Protein AF-A0A661QLU8-F1 (afdb_monomer)

Solvent-accessible surface area (backbone atoms only — not comparable to full-atom values): 10455 Å² total; per-residue (Å²): 138,84,84,75,81,84,50,74,66,62,56,52,54,52,56,52,52,53,56,51,46,52,53,31,52,74,67,65,35,71,80,70,95,63,58,81,87,76,56,53,70,69,58,56,45,62,50,44,51,61,52,52,52,54,52,50,54,52,48,52,52,52,52,51,54,53,59,72,44,43,69,59,36,71,75,40,59,72,55,60,66,49,51,61,55,51,52,52,52,49,50,54,52,50,54,54,50,50,52,54,50,51,50,31,43,75,71,62,77,44,55,81,92,51,48,67,61,52,52,55,52,52,53,52,52,50,49,54,52,49,52,52,52,51,46,55,66,66,65,50,87,70,67,74,86,76,45,89,48,69,68,49,41,50,53,50,47,52,52,50,51,51,47,50,50,51,52,51,52,51,53,51,58,62,60,67,74,74,121

Nearest PDB structures (foldseek):
  5x9h-assembly1_A  TM=8.796E-01  e=3.132E-08  Thermus thermophilus HB8

Mean predicted aligned error: 13.34 Å

Foldseek 3Di:
DDPDDPDVVVVVVVVVVVVQCVVCVLVQFHDDPDDPVPDDPVNRCVRVVVVVVVVVVVVVVVVVVVVVCVVVCVVPVVVVVVVVVCVVVVVVLCSVLVVVVSVCVVVVVDDPVCVVVSVVVSVVVVVVVVVVVVVVVVPPPCPVVQDPDVVSVVVVVVVVV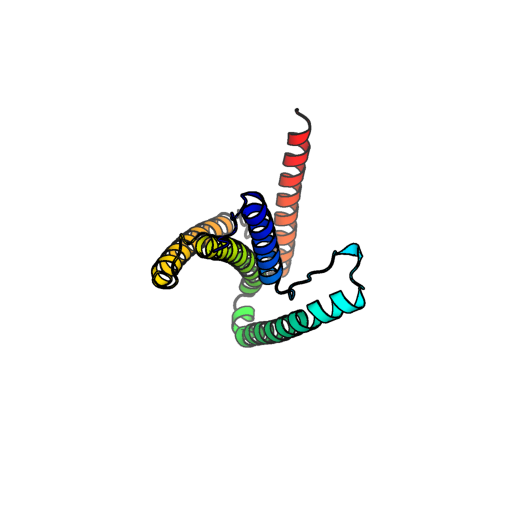VVVVVVVVVVVVVVVVPD

Structure (mmCIF, N/CA/C/O backbone):
data_AF-A0A661QLU8-F1
#
_entry.id   AF-A0A661QLU8-F1
#
loop_
_atom_site.group_PDB
_atom_site.id
_atom_site.type_symbol
_atom_site.label_atom_id
_atom_site.label_alt_id
_atom_site.label_comp_id
_atom_site.label_asym_id
_atom_site.label_entity_id
_atom_site.label_seq_id
_atom_site.pdbx_PDB_ins_code
_atom_site.Cartn_x
_atom_site.Cartn_y
_atom_site.Cartn_z
_atom_site.occupancy
_atom_site.B_iso_or_equiv
_atom_site.auth_seq_id
_atom_site.auth_comp_id
_atom_site.auth_asym_id
_atom_site.auth_atom_id
_atom_site.pdbx_PDB_model_num
ATOM 1 N N . MET A 1 1 ? -35.938 -15.683 39.114 1.00 33.25 1 MET A N 1
ATOM 2 C CA . MET A 1 1 ? -35.793 -15.747 37.645 1.00 33.25 1 MET A CA 1
ATOM 3 C C . MET A 1 1 ? -35.993 -14.330 37.130 1.00 33.25 1 MET A C 1
ATOM 5 O O . MET A 1 1 ? -37.119 -13.860 37.145 1.00 33.25 1 MET A O 1
ATOM 9 N N . LEU A 1 2 ? -34.916 -13.614 36.811 1.00 36.06 2 LEU A N 1
ATOM 10 C CA . LEU A 1 2 ? -34.967 -12.278 36.206 1.00 36.06 2 LEU A CA 1
ATOM 11 C C . LEU A 1 2 ? -34.182 -12.378 34.900 1.00 36.06 2 LEU A C 1
ATOM 13 O O . LEU A 1 2 ? -32.965 -12.240 34.889 1.00 36.06 2 LEU A O 1
ATOM 17 N N . LEU A 1 3 ? -34.882 -12.752 33.830 1.00 43.62 3 LEU A N 1
ATOM 18 C CA . LEU A 1 3 ? -34.364 -12.657 32.472 1.00 43.62 3 LEU A CA 1
ATOM 19 C C . LEU A 1 3 ? -34.680 -11.236 32.016 1.00 43.62 3 LEU A C 1
ATOM 21 O O . LEU A 1 3 ? -35.834 -10.912 31.739 1.00 43.62 3 LEU A O 1
ATOM 25 N N . GLY A 1 4 ? -33.657 -10.385 32.093 1.00 49.16 4 GLY A N 1
ATOM 26 C CA . GLY A 1 4 ? -33.702 -9.005 31.640 1.00 49.16 4 GLY A CA 1
ATOM 27 C C . GLY A 1 4 ? -34.069 -8.942 30.164 1.00 49.16 4 GLY A C 1
ATOM 28 O O . GLY A 1 4 ? -33.563 -9.711 29.347 1.00 49.16 4 GLY A O 1
ATOM 29 N N . ILE A 1 5 ? -34.993 -8.039 29.862 1.00 48.38 5 ILE A N 1
ATOM 30 C CA . ILE A 1 5 ? -35.281 -7.563 28.516 1.00 48.38 5 ILE A CA 1
ATOM 31 C C . ILE A 1 5 ? -33.976 -6.985 27.953 1.00 48.38 5 ILE A C 1
ATOM 33 O O . ILE A 1 5 ? -33.371 -6.123 28.580 1.00 48.38 5 ILE A O 1
ATOM 37 N N . VAL A 1 6 ? -33.531 -7.504 26.809 1.00 53.12 6 VAL A N 1
ATOM 38 C CA . VAL A 1 6 ? -32.570 -6.815 25.941 1.00 53.12 6 VAL A CA 1
ATOM 39 C C . VAL A 1 6 ? -33.385 -5.755 25.213 1.00 53.12 6 VAL A C 1
ATOM 41 O O . VAL A 1 6 ? -34.317 -6.094 24.477 1.00 53.12 6 VAL A O 1
ATOM 44 N N . THR A 1 7 ? -33.113 -4.489 25.498 1.00 54.97 7 THR A N 1
ATOM 45 C CA . THR A 1 7 ? -33.844 -3.353 24.931 1.00 54.97 7 THR A CA 1
ATOM 46 C C . THR A 1 7 ? -33.215 -3.002 23.583 1.00 54.97 7 THR A C 1
ATOM 48 O O . THR A 1 7 ? -32.024 -3.208 23.381 1.00 54.97 7 THR A O 1
ATOM 51 N N . VAL A 1 8 ? -33.992 -2.484 22.626 1.00 59.25 8 VAL A N 1
ATOM 52 C CA . VAL A 1 8 ? -33.461 -2.057 21.311 1.00 59.25 8 VAL A CA 1
ATOM 53 C C . VAL A 1 8 ? -32.365 -0.990 21.467 1.00 59.25 8 VAL A C 1
ATOM 55 O O . VAL A 1 8 ? -31.443 -0.951 20.658 1.00 59.25 8 VAL A O 1
ATOM 58 N N . ASP A 1 9 ? -32.423 -0.204 22.544 1.00 57.53 9 ASP A N 1
ATOM 59 C CA . ASP A 1 9 ? -31.407 0.786 22.913 1.00 57.53 9 ASP A CA 1
ATOM 60 C C . ASP A 1 9 ? -30.040 0.137 23.222 1.00 57.53 9 ASP A C 1
ATOM 62 O O . ASP A 1 9 ? -29.015 0.642 22.778 1.00 57.53 9 ASP A O 1
ATOM 66 N N . ASP A 1 10 ? -30.014 -1.050 23.845 1.00 58.53 10 ASP A N 1
ATOM 67 C CA . ASP A 1 10 ? -28.769 -1.784 24.136 1.00 58.53 10 ASP A CA 1
ATOM 68 C C . ASP A 1 10 ? -28.115 -2.347 22.855 1.00 58.53 10 ASP A C 1
ATOM 70 O O . ASP A 1 10 ? -26.907 -2.559 22.801 1.00 58.53 10 ASP A O 1
ATOM 74 N N . ILE A 1 11 ? -28.901 -2.599 21.799 1.00 59.50 11 ILE A N 1
ATOM 75 C CA . ILE A 1 11 ? -28.390 -3.052 20.491 1.00 59.50 11 ILE A CA 1
ATOM 76 C C . ILE A 1 11 ? -27.798 -1.875 19.701 1.00 59.50 11 ILE A C 1
ATOM 78 O O . ILE A 1 11 ? -26.830 -2.059 18.962 1.00 59.50 11 ILE A O 1
ATOM 82 N N . LEU A 1 12 ? -28.380 -0.679 19.838 1.00 60.50 12 LEU A N 1
ATOM 83 C CA . LEU A 1 12 ? -27.907 0.527 19.159 1.00 60.50 12 LEU A CA 1
ATOM 84 C C . LEU A 1 12 ? -26.565 1.001 19.732 1.00 60.50 12 LEU A C 1
ATOM 86 O O . LEU A 1 12 ? -25.647 1.234 18.948 1.00 60.50 12 LEU A O 1
ATOM 90 N N . ASP A 1 13 ? -26.414 1.024 21.059 1.00 60.53 13 ASP A N 1
ATOM 91 C CA . ASP A 1 13 ? -25.153 1.416 21.708 1.00 60.53 13 ASP A CA 1
ATOM 92 C C . ASP A 1 13 ? -24.012 0.428 21.387 1.00 60.53 13 ASP A C 1
ATOM 94 O O . ASP A 1 13 ? -22.909 0.842 21.022 1.00 60.53 13 ASP A O 1
ATOM 98 N N . VAL A 1 14 ? -24.285 -0.886 21.396 1.00 61.69 14 VAL A N 1
ATOM 99 C CA . VAL A 1 14 ? -23.291 -1.914 21.017 1.00 61.69 14 VAL A CA 1
ATOM 100 C C . VAL A 1 14 ? -22.896 -1.807 19.540 1.00 61.69 14 VAL A C 1
ATOM 102 O O . VAL A 1 14 ? -21.730 -1.996 19.193 1.00 61.69 14 VAL A O 1
ATOM 105 N N . SER A 1 15 ? -23.841 -1.483 18.650 1.00 61.25 15 SER A N 1
ATOM 106 C CA . SER A 1 15 ? -23.536 -1.298 17.228 1.00 61.25 15 SER A CA 1
ATOM 107 C C . SER A 1 15 ? -22.662 -0.068 16.968 1.00 61.25 15 SER A C 1
ATOM 109 O O . SER A 1 15 ? -21.905 -0.080 15.998 1.00 61.25 15 SER A O 1
ATOM 111 N N . GLU A 1 16 ? -22.774 0.994 17.767 1.00 60.66 16 GLU A N 1
ATOM 112 C CA . GLU A 1 16 ? -21.925 2.183 17.628 1.00 60.66 16 GLU A CA 1
ATOM 113 C C . GLU A 1 16 ? -20.514 1.953 18.186 1.00 60.66 16 GLU A C 1
ATOM 115 O O . GLU A 1 16 ? -19.532 2.353 17.550 1.00 60.66 16 GLU A O 1
ATOM 120 N N . GLU A 1 17 ? -20.389 1.264 19.325 1.00 60.16 17 GLU A N 1
ATOM 121 C CA . GLU A 1 17 ? -19.092 0.922 19.922 1.00 60.16 17 GLU A CA 1
ATOM 122 C C . GLU A 1 17 ? -18.264 -0.006 19.024 1.00 60.16 17 GLU A C 1
ATOM 124 O O . GLU A 1 17 ? -17.095 0.292 18.769 1.00 60.16 17 GLU A O 1
ATOM 129 N N . GLU A 1 18 ? -18.870 -1.061 18.469 1.00 60.50 18 GLU A N 1
ATOM 130 C CA . GLU A 1 18 ? -18.210 -1.991 17.535 1.00 60.50 18 GLU A CA 1
ATOM 131 C C . GLU A 1 18 ? -17.710 -1.268 16.271 1.00 60.50 18 GLU A C 1
ATOM 133 O O . GLU A 1 18 ? -16.566 -1.447 15.850 1.00 60.50 18 GLU A O 1
ATOM 138 N N . VAL A 1 19 ? -18.520 -0.373 15.688 1.00 61.97 19 VAL A N 1
ATOM 139 C CA . VAL A 1 19 ? -18.128 0.409 14.499 1.00 61.97 19 VAL A CA 1
ATOM 140 C C . VAL A 1 19 ? -16.957 1.350 14.802 1.00 61.97 19 VAL A C 1
ATOM 142 O O . VAL A 1 19 ? -16.061 1.518 13.967 1.00 61.97 19 VAL A O 1
ATOM 145 N N . ASN A 1 20 ? -16.934 1.962 15.988 1.00 65.19 20 ASN A N 1
ATOM 146 C CA . ASN A 1 20 ? -15.837 2.827 16.414 1.00 65.19 20 ASN A CA 1
ATOM 147 C C . ASN A 1 20 ? -14.562 2.019 16.709 1.00 65.19 20 ASN A C 1
ATOM 149 O O . ASN A 1 20 ? -13.470 2.414 16.294 1.00 65.19 20 ASN A O 1
ATOM 153 N N . GLU A 1 21 ? -14.685 0.870 17.373 1.00 66.06 21 GLU A N 1
ATOM 154 C CA . GLU A 1 21 ? -13.560 -0.015 17.670 1.00 66.06 21 GLU A CA 1
ATOM 155 C C . GLU A 1 21 ? -12.920 -0.560 16.383 1.00 66.06 21 GLU A C 1
ATOM 157 O O . GLU A 1 21 ? -11.695 -0.496 16.225 1.00 66.06 21 GLU A O 1
ATOM 162 N N . ASP A 1 22 ? -13.727 -1.024 15.427 1.00 65.50 22 ASP A N 1
ATOM 163 C CA . ASP A 1 22 ? -13.251 -1.512 14.132 1.00 65.50 22 ASP A CA 1
ATOM 164 C C . ASP A 1 22 ? -12.557 -0.414 13.323 1.00 65.50 22 ASP A C 1
ATOM 166 O O . ASP A 1 22 ? -11.507 -0.655 12.721 1.00 65.50 22 ASP A O 1
ATOM 170 N N . PHE A 1 23 ? -13.071 0.818 13.355 1.00 66.00 23 PHE A N 1
ATOM 171 C CA . PHE A 1 23 ? -12.431 1.954 12.691 1.00 66.00 23 PHE A CA 1
ATOM 172 C C . PHE A 1 23 ? -11.073 2.312 13.320 1.00 66.00 23 PHE A C 1
ATOM 174 O O . PHE A 1 23 ? -10.096 2.607 12.617 1.00 66.00 23 PHE A O 1
ATOM 181 N N . GLN A 1 24 ? -10.979 2.249 14.650 1.00 64.31 24 GLN A N 1
ATOM 182 C CA . GLN A 1 24 ? -9.738 2.517 15.379 1.00 64.31 24 GLN A CA 1
ATOM 183 C C . GLN A 1 24 ? -8.688 1.427 15.123 1.00 64.31 24 GLN A C 1
ATOM 185 O O . GLN A 1 24 ? -7.533 1.746 14.816 1.00 64.31 24 GLN A O 1
ATOM 190 N N . LYS A 1 25 ? -9.101 0.152 15.131 1.00 65.62 25 LYS A N 1
ATOM 191 C CA . LYS A 1 25 ? -8.253 -0.990 14.753 1.00 65.62 25 LYS A CA 1
ATOM 192 C C . LYS A 1 25 ? -7.799 -0.908 13.296 1.00 65.62 25 LYS A C 1
ATOM 194 O O . LYS A 1 25 ? -6.615 -1.113 13.026 1.00 65.62 25 LYS A O 1
ATOM 199 N N . ALA A 1 26 ? -8.694 -0.558 12.370 1.00 64.50 26 ALA A N 1
ATOM 200 C CA . ALA A 1 26 ? -8.371 -0.385 10.951 1.00 64.50 26 ALA A CA 1
ATOM 201 C C . ALA A 1 26 ? -7.338 0.731 10.711 1.00 64.50 26 ALA A C 1
ATOM 203 O O . ALA A 1 26 ? -6.554 0.660 9.768 1.00 64.50 26 ALA A O 1
ATOM 204 N N . SER A 1 27 ? -7.281 1.724 11.602 1.00 63.97 27 SER A N 1
ATOM 205 C CA . SER A 1 27 ? -6.298 2.815 11.567 1.00 63.97 27 SER A CA 1
ATOM 206 C C . SER A 1 27 ? -4.972 2.483 12.270 1.00 63.97 27 SER A C 1
ATOM 208 O O . SER A 1 27 ? -4.108 3.354 12.383 1.00 63.97 27 SER A O 1
ATOM 210 N N . ALA A 1 28 ? -4.801 1.246 12.758 1.00 62.50 28 ALA A N 1
ATOM 211 C CA . ALA A 1 28 ? -3.638 0.774 13.518 1.00 62.50 28 ALA A CA 1
ATOM 212 C C . ALA A 1 28 ? -3.299 1.623 14.762 1.00 62.50 28 ALA A C 1
ATOM 214 O O . ALA A 1 28 ? -2.154 1.674 15.220 1.00 62.50 28 ALA A O 1
ATOM 215 N N . ILE A 1 29 ? -4.306 2.286 15.334 1.00 64.06 29 ILE A N 1
ATOM 216 C CA . ILE A 1 29 ? -4.204 2.999 16.607 1.00 64.06 29 ILE A CA 1
ATOM 217 C C . ILE A 1 29 ? -4.852 2.090 17.655 1.00 64.06 29 ILE A C 1
ATOM 219 O O . ILE A 1 29 ? -5.933 1.555 17.426 1.00 64.06 29 ILE A O 1
ATOM 223 N N . SER A 1 30 ? -4.195 1.860 18.800 1.00 63.16 30 SER A N 1
ATOM 224 C CA . SER A 1 30 ? -4.851 1.119 19.892 1.00 63.16 30 SER A CA 1
ATOM 225 C C . SER A 1 30 ? -6.163 1.811 20.272 1.00 63.16 30 SER A C 1
ATOM 227 O O . SER A 1 30 ? -6.150 3.045 20.289 1.00 63.16 30 SER A O 1
ATOM 229 N N . PRO A 1 31 ? -7.222 1.067 20.645 1.00 60.47 31 PRO A N 1
ATOM 230 C CA . PRO A 1 31 ? -8.506 1.665 20.971 1.00 60.47 31 PRO A CA 1
ATOM 231 C C . PRO A 1 31 ? -8.332 2.778 22.001 1.00 60.47 31 PRO A C 1
ATOM 233 O O . PRO A 1 31 ? -7.609 2.603 22.992 1.00 60.47 31 PRO A O 1
ATOM 236 N N . ILE A 1 32 ? -8.905 3.944 21.721 1.00 62.00 32 ILE A N 1
ATOM 237 C CA . ILE A 1 32 ? -8.940 5.054 22.661 1.00 62.00 32 ILE A CA 1
ATOM 238 C C . ILE A 1 32 ? -10.387 5.225 23.094 1.00 62.00 32 ILE A C 1
ATOM 240 O O . ILE A 1 32 ? -11.226 5.682 22.325 1.00 62.00 32 ILE A O 1
ATOM 244 N N . GLU A 1 33 ? -10.648 4.836 24.337 1.00 62.22 33 GLU A N 1
ATOM 245 C CA . GLU A 1 33 ? -11.964 4.916 24.981 1.00 62.22 33 GLU A CA 1
ATOM 246 C C . GLU A 1 33 ? -12.323 6.359 25.398 1.00 62.22 33 GLU A C 1
ATOM 248 O O . GLU A 1 33 ? -13.452 6.642 25.783 1.00 62.22 33 GLU A O 1
ATOM 253 N N . GLU A 1 34 ? -11.374 7.300 25.312 1.00 65.44 34 GLU A N 1
ATOM 254 C CA . GLU A 1 34 ? -11.558 8.706 25.686 1.00 65.44 34 GLU A CA 1
ATOM 255 C C . GLU A 1 34 ? -11.831 9.616 24.474 1.00 65.44 34 GLU A C 1
ATOM 257 O O . GLU A 1 34 ? -11.334 9.391 23.370 1.00 65.44 34 GLU A O 1
ATOM 262 N N . SER A 1 35 ? -12.580 10.704 24.689 1.00 69.50 35 SER A N 1
ATOM 263 C CA . SER A 1 35 ? -12.873 11.708 23.656 1.00 69.50 35 SER A CA 1
ATOM 264 C C . SER A 1 35 ? -11.595 12.329 23.079 1.00 69.50 35 SER A C 1
ATOM 266 O O . SER A 1 35 ? -10.670 12.684 23.809 1.00 69.50 35 SER A O 1
ATOM 268 N N . TYR A 1 36 ? -11.557 12.547 21.758 1.00 69.38 36 TYR A N 1
ATOM 269 C CA . TYR A 1 36 ? -10.398 13.133 21.065 1.00 69.38 36 TYR A CA 1
ATOM 270 C C . TYR A 1 36 ? -9.884 14.429 21.720 1.00 69.38 36 TYR A C 1
ATOM 272 O O . TYR A 1 36 ? -8.679 14.667 21.777 1.00 69.38 36 TYR A O 1
ATOM 280 N N . TYR A 1 37 ? -10.798 15.247 22.250 1.00 72.31 37 TYR A N 1
ATOM 281 C CA . TYR A 1 37 ? -10.485 16.526 22.890 1.00 72.31 37 TYR A CA 1
ATOM 282 C C . TYR A 1 37 ? -9.962 16.402 24.329 1.00 72.31 37 TYR A C 1
ATOM 284 O O . TYR A 1 37 ? -9.326 17.337 24.812 1.00 72.31 37 TYR A O 1
ATOM 292 N N . SER A 1 38 ? -10.217 15.285 25.019 1.00 77.38 38 SER A N 1
ATOM 293 C CA . SER A 1 38 ? -9.725 15.046 26.383 1.00 77.38 38 SER A CA 1
ATOM 294 C C . SER A 1 38 ? -8.356 14.361 26.415 1.00 77.38 38 SER A C 1
ATOM 296 O O . SER A 1 38 ? -7.655 14.435 27.424 1.00 77.38 38 SER A O 1
ATOM 298 N N . ILE A 1 39 ? -7.930 13.747 25.308 1.00 80.75 39 ILE A N 1
ATOM 299 C CA . ILE A 1 39 ? -6.647 13.046 25.217 1.00 80.75 39 ILE A CA 1
ATOM 300 C C . ILE A 1 39 ? -5.488 14.043 25.110 1.00 80.75 39 ILE A C 1
ATOM 302 O O . ILE A 1 39 ? -5.430 14.899 24.227 1.00 80.75 39 ILE A O 1
ATOM 306 N N . SER A 1 40 ? -4.478 13.873 25.964 1.00 84.56 40 SER A N 1
ATOM 307 C CA . SER A 1 40 ? -3.235 14.645 25.852 1.00 84.56 40 SER A CA 1
ATOM 308 C C . SER A 1 40 ? -2.448 14.297 24.577 1.00 84.56 40 SER A C 1
ATOM 310 O O . SER A 1 40 ? -2.296 13.127 24.214 1.00 84.56 40 SER A O 1
ATOM 312 N N . ALA A 1 41 ? -1.841 15.301 23.934 1.00 85.50 41 ALA A N 1
ATOM 313 C CA . ALA A 1 41 ? -1.002 15.101 22.744 1.00 85.50 41 ALA A CA 1
ATOM 314 C C . ALA A 1 41 ? 0.117 14.062 22.967 1.00 85.50 41 ALA A C 1
ATOM 316 O O . ALA A 1 41 ? 0.428 13.267 22.082 1.00 85.50 41 ALA A O 1
ATOM 317 N N . THR A 1 42 ? 0.679 14.011 24.179 1.00 85.62 42 THR A N 1
ATOM 318 C CA . THR A 1 42 ? 1.705 13.038 24.578 1.00 85.62 42 THR A CA 1
ATOM 319 C C . THR A 1 42 ? 1.183 11.601 24.581 1.00 85.62 42 THR A C 1
ATOM 321 O O . THR A 1 42 ? 1.912 10.681 24.207 1.00 85.62 42 THR A O 1
ATOM 324 N N . MET A 1 43 ? -0.068 11.387 24.995 1.00 82.38 43 MET A N 1
ATOM 325 C CA . MET A 1 43 ? -0.694 10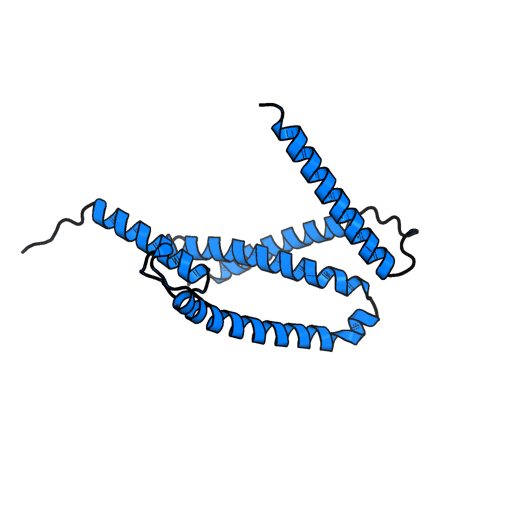.067 24.958 1.00 82.38 43 MET A CA 1
ATOM 326 C C . MET A 1 43 ? -0.916 9.622 23.510 1.00 82.38 43 MET A C 1
ATOM 328 O O . MET A 1 43 ? -0.516 8.516 23.146 1.00 82.38 43 MET A O 1
ATOM 332 N N . LEU A 1 44 ? -1.445 10.509 22.663 1.00 83.50 44 LEU A N 1
ATOM 333 C CA . LEU A 1 44 ? -1.672 10.221 21.246 1.00 83.50 44 LEU A CA 1
ATOM 334 C C . LEU A 1 44 ? -0.356 9.939 20.497 1.00 83.50 44 LEU A C 1
ATOM 336 O O . LEU A 1 44 ? -0.273 8.996 19.710 1.00 83.50 44 LEU A O 1
ATOM 340 N N . TYR A 1 45 ? 0.703 10.697 20.803 1.00 85.94 45 TYR A N 1
ATOM 341 C CA . TYR A 1 45 ? 2.055 10.458 20.291 1.00 85.94 45 TYR A CA 1
ATOM 342 C C . TYR A 1 45 ? 2.559 9.055 20.644 1.00 85.94 45 TYR A C 1
ATOM 344 O O . TYR A 1 45 ? 2.972 8.317 19.753 1.00 85.94 45 TYR A O 1
ATOM 352 N N . LYS A 1 46 ? 2.480 8.650 21.921 1.00 84.50 46 LYS A N 1
ATOM 353 C CA . LYS A 1 46 ? 2.945 7.325 22.370 1.00 84.50 46 LYS A CA 1
ATOM 354 C C . LYS A 1 46 ? 2.187 6.176 21.699 1.00 84.50 46 LYS A C 1
ATOM 356 O O . LYS A 1 46 ? 2.794 5.150 21.407 1.00 84.50 46 LYS A O 1
ATOM 361 N N . LYS A 1 47 ? 0.890 6.356 21.428 1.00 81.38 47 LYS A N 1
ATOM 362 C CA . LYS A 1 47 ? 0.056 5.364 20.728 1.00 81.38 47 LYS A CA 1
ATOM 363 C C . LYS A 1 47 ? 0.412 5.227 19.244 1.00 81.38 47 LYS A C 1
ATOM 365 O O . LYS A 1 47 ? 0.298 4.135 18.704 1.00 81.38 47 LYS A O 1
ATOM 370 N N . ARG A 1 48 ? 0.871 6.303 18.594 1.00 87.50 48 ARG A N 1
ATOM 371 C CA . ARG A 1 48 ? 1.218 6.311 17.159 1.00 87.50 48 ARG A CA 1
ATOM 372 C C . ARG A 1 48 ? 2.679 5.959 16.887 1.00 87.50 48 ARG A C 1
ATOM 374 O O . ARG A 1 48 ? 2.956 5.230 15.943 1.00 87.50 48 ARG A O 1
ATOM 381 N N . ILE A 1 49 ? 3.616 6.450 17.704 1.00 89.00 49 ILE A N 1
ATOM 382 C CA . ILE A 1 49 ? 5.057 6.335 17.429 1.00 89.00 49 ILE A CA 1
ATOM 383 C C . ILE A 1 49 ? 5.526 4.880 17.336 1.00 89.00 49 ILE A C 1
ATOM 385 O O . ILE A 1 49 ? 6.348 4.568 16.483 1.00 89.00 49 ILE A O 1
ATOM 389 N N . GLY A 1 50 ? 4.975 3.978 18.156 1.00 88.12 50 GLY A N 1
ATOM 390 C CA . GLY A 1 50 ? 5.321 2.556 18.102 1.00 88.12 50 GLY A CA 1
ATOM 391 C C . GLY A 1 5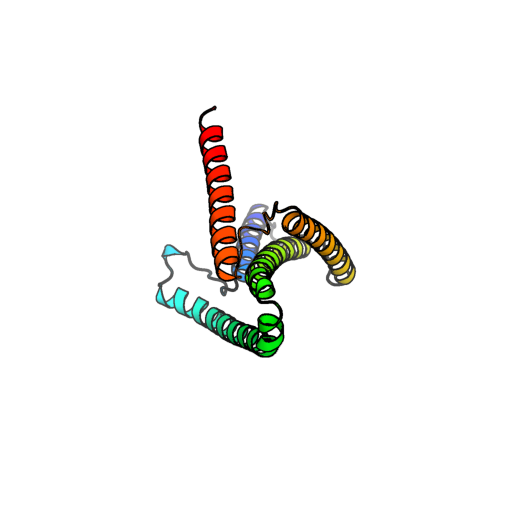0 ? 4.985 1.935 16.747 1.00 88.12 50 GLY A C 1
ATOM 392 O O . GLY A 1 50 ? 5.840 1.306 16.129 1.00 88.12 50 GLY A O 1
ATOM 393 N N . TRP A 1 51 ? 3.769 2.179 16.251 1.00 87.50 51 TRP A N 1
ATOM 394 C CA . TRP A 1 51 ? 3.347 1.697 14.937 1.00 87.50 51 TRP A CA 1
ATOM 395 C C . TRP A 1 51 ? 4.131 2.357 13.796 1.00 87.50 51 TRP A C 1
ATOM 397 O O . TRP A 1 51 ? 4.619 1.670 12.901 1.00 87.50 51 TRP A O 1
ATOM 407 N N . LEU A 1 52 ? 4.340 3.676 13.862 1.00 88.31 52 LEU A N 1
ATOM 408 C CA . LEU A 1 52 ? 5.102 4.414 12.850 1.00 88.31 52 LEU A CA 1
ATOM 409 C C . LEU A 1 52 ? 6.559 3.943 12.743 1.00 88.31 52 LEU A C 1
ATOM 411 O O . LEU A 1 52 ? 7.099 3.889 11.644 1.00 88.31 52 LEU A O 1
ATOM 415 N N . LEU A 1 53 ? 7.196 3.566 13.855 1.00 92.75 53 LEU A N 1
ATOM 416 C CA . LEU A 1 53 ? 8.552 3.011 13.833 1.00 92.75 53 LEU A CA 1
ATOM 417 C C . LEU A 1 53 ? 8.607 1.634 13.156 1.00 92.75 53 LEU A C 1
ATOM 419 O O . LEU A 1 53 ? 9.564 1.349 12.441 1.00 92.75 53 LEU A O 1
ATOM 423 N N . ILE A 1 54 ? 7.585 0.794 13.342 1.00 91.44 54 ILE A N 1
ATOM 424 C CA . ILE A 1 54 ? 7.486 -0.505 12.658 1.00 91.44 54 ILE A CA 1
ATOM 425 C C . ILE A 1 54 ? 7.321 -0.301 11.146 1.00 91.44 54 ILE A C 1
ATOM 427 O O . ILE A 1 54 ? 8.006 -0.960 10.357 1.00 91.44 54 ILE A O 1
ATOM 431 N N . LEU A 1 55 ? 6.463 0.641 10.740 1.00 89.75 55 LEU A N 1
ATOM 432 C CA . LEU A 1 55 ? 6.310 1.017 9.332 1.00 89.75 55 LEU A CA 1
ATOM 433 C C . LEU A 1 55 ? 7.629 1.539 8.752 1.00 89.75 55 LEU A C 1
ATOM 435 O O . LEU A 1 55 ? 8.054 1.069 7.704 1.00 89.75 55 LEU A O 1
ATOM 439 N N . LEU A 1 56 ? 8.342 2.399 9.481 1.00 91.88 56 LEU A N 1
ATOM 440 C CA . LEU A 1 56 ? 9.631 2.937 9.042 1.00 91.88 56 LEU A CA 1
ATOM 441 C C . LEU A 1 56 ? 10.685 1.841 8.808 1.00 91.88 56 LEU A C 1
ATOM 443 O O . LEU A 1 56 ? 11.431 1.887 7.833 1.00 91.88 56 LEU A O 1
ATOM 447 N N . ILE A 1 57 ? 10.753 0.834 9.684 1.00 95.25 57 ILE A N 1
ATOM 448 C CA . ILE A 1 57 ? 11.659 -0.311 9.495 1.00 95.25 57 ILE A CA 1
ATOM 449 C C . ILE A 1 57 ? 11.275 -1.099 8.237 1.00 95.25 57 ILE A C 1
ATOM 451 O O . ILE A 1 57 ? 12.148 -1.507 7.470 1.00 95.25 57 ILE A O 1
ATOM 455 N N . THR A 1 58 ? 9.977 -1.282 8.002 1.00 93.31 58 THR A N 1
ATOM 456 C CA . THR A 1 58 ? 9.462 -1.951 6.799 1.00 93.31 58 THR A CA 1
ATOM 457 C C . THR A 1 58 ? 9.816 -1.164 5.532 1.00 93.31 58 THR A C 1
ATOM 459 O O . THR A 1 58 ? 10.263 -1.754 4.546 1.00 93.31 58 THR A O 1
ATOM 462 N N . ASP A 1 59 ? 9.729 0.165 5.580 1.00 90.75 59 ASP A N 1
ATOM 463 C CA . ASP A 1 59 ? 10.114 1.049 4.477 1.00 90.75 59 ASP A CA 1
ATOM 464 C C . ASP A 1 59 ? 11.614 0.964 4.169 1.00 90.75 59 ASP A C 1
ATOM 466 O O . ASP A 1 59 ? 12.007 0.925 3.000 1.00 90.75 59 ASP A O 1
ATOM 470 N N . PHE A 1 60 ? 12.473 0.854 5.190 1.00 94.19 60 PHE A N 1
ATOM 471 C CA . PHE A 1 60 ? 13.905 0.630 4.974 1.00 94.19 60 PHE A CA 1
ATOM 472 C C . PHE A 1 60 ? 14.195 -0.702 4.275 1.00 94.19 60 PHE A C 1
ATOM 474 O O . PHE A 1 60 ? 15.059 -0.749 3.396 1.00 94.19 60 PHE A O 1
ATOM 481 N N . LEU A 1 61 ? 13.462 -1.770 4.607 1.00 94.44 61 LEU A N 1
ATOM 482 C CA . LEU A 1 61 ? 13.583 -3.052 3.903 1.00 94.44 61 LEU A CA 1
ATOM 483 C C . LEU A 1 61 ? 13.161 -2.918 2.435 1.00 94.44 61 LEU A C 1
ATOM 485 O O . LEU A 1 61 ? 13.870 -3.394 1.549 1.00 94.44 61 LEU A O 1
ATOM 489 N N . SER A 1 62 ? 12.053 -2.221 2.172 1.00 91.44 62 SER A N 1
ATOM 490 C CA . SER A 1 62 ? 11.567 -1.950 0.814 1.00 91.44 62 SER A CA 1
ATOM 491 C C . SER A 1 62 ? 12.587 -1.152 -0.013 1.00 91.44 62 SER A C 1
ATOM 493 O O . SER A 1 62 ? 12.920 -1.530 -1.138 1.00 91.44 62 SER A O 1
ATOM 495 N N . SER A 1 63 ? 13.186 -0.112 0.576 1.00 91.00 63 SER A N 1
ATOM 496 C CA . SER A 1 63 ? 14.273 0.662 -0.040 1.00 91.00 63 SER A CA 1
ATOM 497 C C . SER A 1 63 ? 15.502 -0.203 -0.355 1.00 91.00 63 SER A C 1
ATOM 499 O O . SER A 1 63 ? 16.070 -0.111 -1.445 1.00 91.00 63 SER A O 1
ATOM 501 N N . GLY A 1 64 ? 15.872 -1.116 0.551 1.00 91.88 64 GLY A N 1
ATOM 502 C CA . GLY A 1 64 ? 16.949 -2.082 0.322 1.00 91.88 64 GLY A CA 1
ATOM 503 C C . GLY A 1 64 ? 16.688 -3.013 -0.869 1.00 91.88 64 GLY A C 1
ATOM 504 O O . GLY A 1 64 ? 17.605 -3.293 -1.641 1.00 91.88 64 GLY A O 1
ATOM 505 N N . ILE A 1 65 ? 15.437 -3.441 -1.071 1.00 91.31 65 ILE A N 1
ATOM 506 C CA . ILE A 1 65 ? 15.038 -4.232 -2.246 1.00 91.31 65 ILE A CA 1
ATOM 507 C C . ILE A 1 65 ? 15.202 -3.403 -3.524 1.00 91.31 65 ILE A C 1
ATOM 509 O O . ILE A 1 65 ? 15.775 -3.891 -4.495 1.00 91.31 65 ILE A O 1
ATOM 513 N N . ILE A 1 66 ? 14.762 -2.142 -3.533 1.00 90.12 66 ILE A N 1
ATOM 514 C CA . ILE A 1 66 ? 14.927 -1.255 -4.698 1.00 90.12 66 ILE A CA 1
ATOM 515 C C . ILE A 1 66 ? 16.415 -1.071 -5.034 1.00 90.12 66 ILE A C 1
ATOM 517 O O . ILE A 1 66 ? 16.791 -1.168 -6.203 1.00 90.12 66 ILE A O 1
ATOM 521 N N . ALA A 1 67 ? 17.271 -0.879 -4.024 1.00 89.69 67 ALA A N 1
ATOM 522 C CA . ALA A 1 67 ? 18.718 -0.763 -4.206 1.00 89.69 67 ALA A CA 1
ATOM 523 C C . ALA A 1 67 ? 19.345 -2.040 -4.797 1.00 89.69 67 ALA A C 1
ATOM 525 O O . ALA A 1 67 ? 20.227 -1.959 -5.647 1.00 89.69 67 ALA A O 1
ATOM 526 N N . TYR A 1 68 ? 18.857 -3.227 -4.426 1.00 92.19 68 TYR A N 1
ATOM 527 C CA . TYR A 1 68 ? 19.302 -4.485 -5.037 1.00 92.19 68 TYR A CA 1
ATOM 528 C C . TYR A 1 68 ? 19.020 -4.540 -6.553 1.00 92.19 68 TYR A C 1
ATOM 530 O O . TYR A 1 68 ? 19.820 -5.082 -7.319 1.00 92.19 68 TYR A O 1
ATOM 538 N N . PHE A 1 69 ? 17.924 -3.927 -7.012 1.00 90.06 69 PHE A N 1
ATOM 539 C CA . PHE A 1 69 ? 17.552 -3.843 -8.430 1.00 90.06 69 PHE A CA 1
ATOM 540 C C . PHE A 1 69 ? 18.164 -2.642 -9.176 1.00 90.06 69 PHE A C 1
ATOM 542 O O . PHE A 1 69 ? 17.781 -2.372 -10.318 1.00 90.06 69 PHE A O 1
ATOM 549 N N . GLU A 1 70 ? 19.157 -1.953 -8.602 1.00 88.62 70 GLU A N 1
ATOM 550 C CA . GLU A 1 70 ? 19.804 -0.777 -9.204 1.00 88.62 70 GLU A CA 1
ATOM 551 C C . GLU A 1 70 ? 20.293 -1.035 -10.641 1.00 88.62 70 GLU A C 1
ATOM 553 O O . GLU A 1 70 ? 20.101 -0.199 -11.523 1.00 88.62 70 GLU A O 1
ATOM 558 N N . ASN A 1 71 ? 20.866 -2.211 -10.916 1.00 87.88 71 ASN A N 1
ATOM 559 C CA . ASN A 1 71 ? 21.349 -2.556 -12.258 1.00 87.88 71 ASN A CA 1
ATOM 560 C C . ASN A 1 71 ? 20.216 -2.661 -13.296 1.00 87.88 71 ASN A C 1
ATOM 562 O O . ASN A 1 71 ? 20.402 -2.264 -14.445 1.00 87.88 71 ASN A O 1
ATOM 566 N N . ALA A 1 72 ? 19.035 -3.150 -12.902 1.00 85.62 72 ALA A N 1
ATOM 567 C CA . ALA A 1 72 ? 17.868 -3.214 -13.784 1.00 85.62 72 ALA A CA 1
ATOM 568 C C . ALA A 1 72 ? 17.308 -1.811 -14.065 1.00 85.62 72 ALA A C 1
ATOM 570 O O . ALA A 1 72 ? 16.985 -1.486 -15.208 1.00 85.62 72 ALA A O 1
ATOM 571 N N . ILE A 1 73 ? 17.271 -0.956 -13.039 1.00 84.81 73 ILE A N 1
ATOM 572 C CA . ILE A 1 73 ? 16.844 0.442 -13.171 1.00 84.81 73 ILE A CA 1
ATOM 573 C C . ILE A 1 73 ? 17.826 1.223 -14.054 1.00 84.81 73 ILE A C 1
ATOM 575 O O . ILE A 1 73 ? 17.400 1.999 -14.899 1.00 84.81 73 ILE A O 1
ATOM 579 N N . LYS A 1 74 ? 19.139 0.989 -13.942 1.00 82.75 74 LYS A N 1
ATOM 580 C CA . LYS A 1 74 ? 20.136 1.609 -14.834 1.00 82.75 74 LYS A CA 1
ATOM 581 C C . LYS A 1 74 ? 19.983 1.174 -16.291 1.00 82.75 74 LYS A C 1
ATOM 583 O O . LYS A 1 74 ? 20.224 1.982 -17.182 1.00 82.75 74 LYS A O 1
ATOM 588 N N . ALA A 1 75 ? 19.580 -0.074 -16.538 1.00 85.50 75 ALA A N 1
ATOM 589 C CA . ALA A 1 75 ? 19.322 -0.563 -17.890 1.00 85.50 75 ALA A CA 1
ATOM 590 C C . ALA A 1 75 ? 18.082 0.097 -18.516 1.00 85.50 75 ALA A C 1
ATOM 592 O O . ALA A 1 75 ? 18.090 0.413 -19.704 1.00 85.50 75 ALA A O 1
ATOM 593 N N . VAL A 1 76 ? 17.029 0.326 -17.722 1.00 80.56 76 VAL A N 1
ATOM 594 C CA . VAL A 1 76 ? 15.801 1.004 -18.160 1.00 80.56 76 VAL A CA 1
ATOM 595 C C . VAL A 1 76 ? 15.323 1.962 -17.069 1.00 80.56 76 VAL A C 1
ATOM 597 O O . VAL A 1 76 ? 14.508 1.609 -16.219 1.00 80.56 76 VAL A O 1
ATOM 600 N N . ILE A 1 77 ? 15.791 3.211 -17.118 1.00 75.81 77 ILE A N 1
ATOM 601 C CA . ILE A 1 77 ? 15.507 4.209 -16.066 1.00 75.81 77 ILE A CA 1
ATOM 602 C C . ILE A 1 77 ? 14.000 4.504 -15.965 1.00 75.81 77 ILE A C 1
ATOM 604 O O . ILE A 1 77 ? 13.498 4.795 -14.882 1.00 75.81 77 ILE A O 1
ATOM 608 N N . ALA A 1 78 ? 13.245 4.326 -17.056 1.00 72.75 78 ALA A N 1
ATOM 609 C CA . ALA A 1 78 ? 11.789 4.470 -17.062 1.00 72.75 78 ALA A CA 1
ATOM 610 C C . ALA A 1 78 ? 11.059 3.545 -16.061 1.00 72.75 78 ALA A C 1
ATOM 612 O O . ALA A 1 78 ? 9.951 3.872 -15.642 1.00 72.75 78 ALA A O 1
ATOM 613 N N . LEU A 1 79 ? 11.673 2.435 -15.621 1.00 74.88 79 LEU A N 1
ATOM 614 C CA . LEU A 1 79 ? 11.132 1.568 -14.562 1.00 74.88 79 LEU A CA 1
ATOM 615 C C . LEU A 1 79 ? 10.902 2.328 -13.249 1.00 74.88 79 LEU A C 1
ATOM 617 O O . LEU A 1 79 ? 9.937 2.046 -12.541 1.00 74.88 79 LEU A O 1
ATOM 621 N N . ALA A 1 80 ? 11.740 3.325 -12.948 1.00 80.88 80 ALA A N 1
ATOM 622 C CA . ALA A 1 80 ? 11.617 4.121 -11.732 1.00 80.88 80 ALA A CA 1
ATOM 623 C C . ALA A 1 80 ? 10.297 4.909 -11.672 1.00 80.88 80 ALA A C 1
ATOM 625 O O . ALA A 1 80 ? 9.784 5.144 -10.582 1.00 80.88 80 ALA A O 1
ATOM 626 N N . PHE A 1 81 ? 9.700 5.260 -12.818 1.00 72.12 81 PHE A N 1
ATOM 627 C CA . PHE A 1 81 ? 8.409 5.958 -12.860 1.00 72.12 81 PHE A CA 1
ATOM 628 C C . PHE A 1 81 ? 7.231 5.077 -12.464 1.00 72.12 81 PHE A C 1
ATOM 630 O O . PHE A 1 81 ? 6.222 5.581 -11.974 1.00 72.12 81 PHE A O 1
ATOM 637 N N . PHE A 1 82 ? 7.353 3.763 -12.647 1.00 78.00 82 PHE A N 1
ATOM 638 C CA . PHE A 1 82 ? 6.310 2.830 -12.243 1.00 78.00 82 PHE A CA 1
ATOM 639 C C . PHE A 1 82 ? 6.328 2.568 -10.738 1.00 78.00 82 PHE A C 1
ATOM 641 O O . PHE A 1 82 ? 5.290 2.205 -10.196 1.00 78.00 82 PHE A O 1
ATOM 648 N N . ILE A 1 83 ? 7.454 2.791 -10.048 1.00 85.94 83 ILE A N 1
ATOM 649 C CA . ILE A 1 83 ? 7.578 2.506 -8.611 1.00 85.94 83 ILE A CA 1
ATOM 650 C C . ILE A 1 83 ? 6.535 3.292 -7.789 1.00 85.94 83 ILE A C 1
ATOM 652 O O . ILE A 1 83 ? 5.740 2.642 -7.110 1.00 85.94 83 ILE A O 1
ATOM 656 N N . PRO A 1 84 ? 6.434 4.639 -7.866 1.00 81.50 84 PRO A N 1
ATOM 657 C CA . PRO A 1 84 ? 5.442 5.382 -7.084 1.00 81.50 84 PRO A CA 1
ATOM 658 C C . PRO A 1 84 ? 4.003 5.047 -7.478 1.00 81.50 84 PRO A C 1
ATOM 660 O O . PRO A 1 84 ? 3.148 4.903 -6.612 1.00 81.50 84 PRO A O 1
ATOM 663 N N . VAL A 1 85 ? 3.740 4.879 -8.779 1.00 78.75 85 VAL A N 1
ATOM 664 C CA . VAL A 1 85 ? 2.395 4.583 -9.301 1.00 78.75 85 VAL A CA 1
ATOM 665 C C . VAL A 1 85 ? 1.898 3.225 -8.807 1.00 78.75 85 VAL A C 1
ATOM 667 O O . VAL A 1 85 ? 0.740 3.101 -8.409 1.00 78.75 85 VAL A O 1
ATOM 670 N N . LEU A 1 86 ? 2.768 2.210 -8.810 1.00 82.75 86 LEU A N 1
ATOM 671 C CA . LEU A 1 86 ? 2.444 0.870 -8.322 1.00 82.75 86 LEU A CA 1
ATOM 672 C C . LEU A 1 86 ? 2.250 0.848 -6.805 1.00 82.75 86 LEU A C 1
ATOM 674 O O . LEU A 1 86 ? 1.325 0.187 -6.336 1.00 82.75 86 LEU A O 1
ATOM 678 N N . ILE A 1 87 ? 3.081 1.572 -6.048 1.00 86.75 87 ILE A N 1
ATOM 679 C CA . ILE A 1 87 ? 2.956 1.667 -4.586 1.00 86.75 87 ILE A CA 1
ATOM 680 C C . 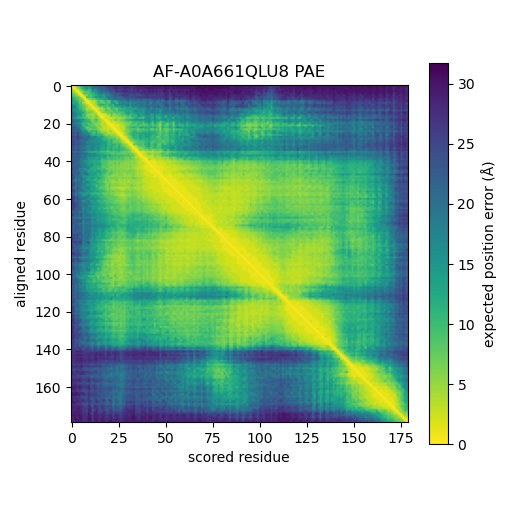ILE A 1 87 ? 1.639 2.351 -4.203 1.00 86.75 87 ILE A C 1
ATOM 682 O O . ILE A 1 87 ? 0.885 1.801 -3.403 1.00 86.75 87 ILE A O 1
ATOM 686 N N . ASP A 1 88 ? 1.332 3.504 -4.800 1.00 84.19 88 ASP A N 1
ATOM 687 C CA . ASP A 1 88 ? 0.112 4.263 -4.503 1.00 84.19 88 ASP A CA 1
ATOM 688 C C . ASP A 1 88 ? -1.153 3.489 -4.903 1.00 84.19 88 ASP A C 1
ATOM 690 O O . ASP A 1 88 ? -2.058 3.284 -4.092 1.00 84.19 88 ASP A O 1
ATOM 694 N N . SER A 1 89 ? -1.188 2.954 -6.128 1.00 84.12 89 SER A N 1
ATOM 695 C CA . SER A 1 89 ? -2.326 2.154 -6.597 1.00 84.12 89 SER A CA 1
ATOM 696 C C . SER A 1 89 ? -2.510 0.892 -5.752 1.00 84.12 89 SER A C 1
ATOM 698 O O . SER A 1 89 ? -3.634 0.555 -5.384 1.00 84.12 89 SER A O 1
ATOM 700 N N . GLY A 1 90 ? -1.414 0.206 -5.409 1.00 86.44 90 GLY A N 1
ATOM 701 C CA . GLY A 1 90 ? -1.437 -0.982 -4.559 1.00 86.44 90 GLY A CA 1
ATOM 702 C C . GLY A 1 90 ? -1.962 -0.685 -3.155 1.00 86.44 90 GLY A C 1
ATOM 703 O O . GLY A 1 90 ? -2.817 -1.420 -2.663 1.00 86.44 90 GLY A O 1
ATOM 704 N N . GLY A 1 91 ? -1.515 0.415 -2.542 1.00 86.69 91 GLY A N 1
ATOM 705 C CA . GLY A 1 91 ? -1.997 0.868 -1.236 1.00 86.69 91 GLY A CA 1
ATOM 706 C C . GLY A 1 91 ? -3.487 1.215 -1.248 1.00 86.69 91 GLY A C 1
ATOM 707 O O . GLY A 1 91 ? -4.239 0.741 -0.396 1.00 86.69 91 GLY A O 1
ATOM 708 N N . ASN A 1 92 ? -3.936 1.964 -2.258 1.00 85.50 92 ASN A N 1
ATOM 709 C CA . ASN A 1 92 ? -5.340 2.352 -2.410 1.00 85.50 92 ASN A CA 1
ATOM 710 C C . ASN A 1 92 ? -6.259 1.138 -2.625 1.00 85.50 92 ASN A C 1
ATOM 712 O O . ASN A 1 92 ? -7.313 1.039 -1.994 1.00 85.50 92 ASN A O 1
ATOM 716 N N . ILE A 1 93 ? -5.855 0.183 -3.471 1.00 86.94 93 ILE A N 1
ATOM 717 C CA . ILE A 1 93 ? -6.608 -1.061 -3.700 1.00 86.94 93 ILE A CA 1
ATOM 718 C C . ILE A 1 93 ? -6.636 -1.915 -2.428 1.00 86.94 93 ILE A C 1
ATOM 720 O O . ILE A 1 93 ? -7.694 -2.425 -2.059 1.00 86.94 93 ILE A O 1
ATOM 724 N N . ALA A 1 94 ? -5.506 -2.045 -1.726 1.00 87.00 94 ALA A N 1
ATOM 725 C CA . ALA A 1 94 ? -5.429 -2.805 -0.482 1.00 87.00 94 ALA A CA 1
ATOM 726 C C . ALA A 1 94 ? -6.343 -2.223 0.608 1.00 87.00 94 ALA A C 1
ATOM 728 O O . ALA A 1 94 ? -7.024 -2.988 1.286 1.00 87.00 94 ALA A O 1
ATOM 729 N N . ALA A 1 95 ? -6.416 -0.894 0.738 1.00 87.06 95 ALA A N 1
ATOM 730 C CA . ALA A 1 95 ? -7.307 -0.217 1.683 1.00 87.06 95 ALA A CA 1
ATOM 731 C C . ALA A 1 95 ? -8.799 -0.403 1.344 1.00 87.06 95 ALA A C 1
ATOM 733 O O . ALA A 1 95 ? -9.629 -0.612 2.232 1.00 87.06 95 ALA A O 1
ATOM 734 N N . GLN A 1 96 ? -9.152 -0.358 0.055 1.00 86.12 96 GLN A N 1
ATOM 735 C CA . GLN A 1 96 ? -10.518 -0.636 -0.397 1.00 86.12 96 GLN A CA 1
ATOM 736 C C . GLN A 1 96 ? -10.910 -2.090 -0.114 1.00 86.12 96 GLN A C 1
ATOM 738 O O . GLN A 1 96 ? -11.967 -2.352 0.461 1.00 86.12 96 GLN A O 1
ATOM 743 N N . SER A 1 97 ? -10.039 -3.033 -0.479 1.00 88.19 97 SER A N 1
ATOM 744 C CA . SER A 1 97 ? -10.270 -4.466 -0.288 1.00 88.19 97 SER A CA 1
ATOM 745 C C . SER A 1 97 ? -10.355 -4.831 1.198 1.00 88.19 97 SER A C 1
ATOM 747 O O . SER A 1 97 ? -11.292 -5.516 1.608 1.00 88.19 97 SER A O 1
ATOM 749 N N . SER A 1 98 ? -9.451 -4.312 2.039 1.00 87.94 98 SER A N 1
ATOM 750 C CA . SER A 1 98 ? -9.461 -4.580 3.483 1.00 87.94 98 SER A CA 1
ATOM 751 C C . SER A 1 98 ? -10.751 -4.097 4.140 1.00 87.94 98 SER A C 1
ATOM 753 O O . SER A 1 98 ? -11.356 -4.844 4.902 1.00 87.94 98 SER A O 1
ATOM 755 N N . THR A 1 99 ? -11.230 -2.906 3.777 1.00 87.62 99 THR A N 1
ATOM 756 C CA . THR A 1 99 ? -12.479 -2.345 4.307 1.00 87.62 99 THR A CA 1
ATOM 757 C C . THR A 1 99 ? -13.684 -3.214 3.940 1.00 87.62 99 THR A C 1
ATOM 759 O O . THR A 1 99 ? -14.516 -3.522 4.794 1.00 87.62 99 THR A O 1
ATOM 762 N N . LEU A 1 100 ? -13.773 -3.656 2.680 1.00 86.81 100 LEU A N 1
ATOM 763 C CA . LEU A 1 100 ? -14.857 -4.528 2.218 1.00 86.81 100 LEU A CA 1
ATOM 764 C C . LEU A 1 100 ? -14.822 -5.900 2.901 1.00 86.81 100 LEU A C 1
ATOM 766 O O . LEU A 1 100 ? -15.867 -6.414 3.298 1.00 86.81 100 LEU A O 1
ATOM 770 N N . ILE A 1 101 ? -13.631 -6.482 3.055 1.00 87.94 101 ILE A N 1
ATOM 771 C CA . ILE A 1 101 ? -13.456 -7.792 3.688 1.00 87.94 101 ILE A CA 1
ATOM 772 C C . ILE A 1 101 ? -13.760 -7.720 5.187 1.00 87.94 101 ILE A C 1
ATOM 774 O O . ILE A 1 101 ? -14.491 -8.576 5.677 1.00 87.94 101 ILE A O 1
ATOM 778 N N . ILE A 1 102 ? -13.252 -6.713 5.908 1.00 86.56 102 ILE A N 1
ATOM 779 C CA . ILE A 1 102 ? -13.523 -6.521 7.344 1.00 86.56 102 ILE A CA 1
ATOM 780 C C . ILE A 1 102 ? -15.025 -6.373 7.570 1.00 86.56 102 ILE A C 1
ATOM 782 O O . ILE A 1 102 ? -15.592 -7.098 8.383 1.00 86.56 102 ILE A O 1
ATOM 786 N N . ARG A 1 103 ? -15.695 -5.526 6.781 1.00 85.31 103 ARG A N 1
ATOM 787 C CA . ARG A 1 103 ? -17.149 -5.370 6.860 1.00 85.31 103 ARG A CA 1
ATOM 788 C C . ARG A 1 103 ? -17.880 -6.689 6.620 1.00 85.31 103 ARG A C 1
ATOM 790 O O . ARG A 1 103 ? -18.778 -7.022 7.379 1.00 85.31 103 ARG A O 1
ATOM 797 N N . ALA A 1 104 ? -17.509 -7.438 5.583 1.00 85.44 104 ALA A N 1
ATOM 798 C CA . ALA A 1 104 ? -18.164 -8.706 5.270 1.00 85.44 104 ALA A CA 1
ATOM 799 C C . ALA A 1 104 ? -17.915 -9.788 6.338 1.00 85.44 104 ALA A C 1
ATOM 801 O O . ALA A 1 104 ? -18.744 -10.680 6.517 1.00 85.44 104 ALA A O 1
ATOM 802 N N . LEU A 1 105 ? -16.784 -9.725 7.049 1.00 85.38 105 LEU A N 1
ATOM 803 C CA . LEU A 1 105 ? -16.528 -10.557 8.225 1.00 85.38 105 LEU A CA 1
ATOM 804 C C . LEU A 1 105 ? -17.411 -10.124 9.406 1.00 85.38 105 LEU A C 1
ATOM 806 O O . LEU A 1 105 ? -18.027 -10.984 10.031 1.00 85.38 105 LEU A O 1
ATOM 810 N N . ALA A 1 106 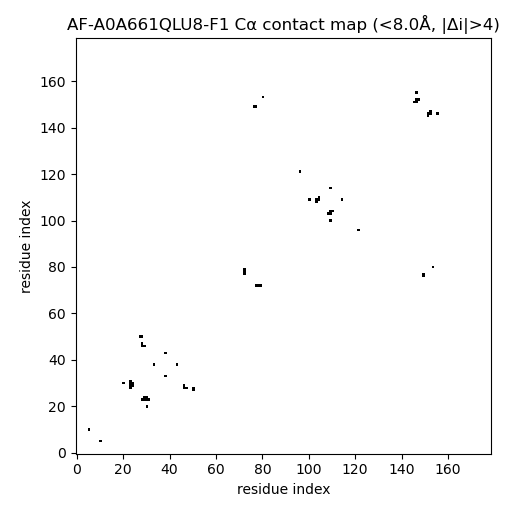? -17.520 -8.817 9.668 1.00 82.88 106 ALA A N 1
ATOM 811 C CA . ALA A 1 106 ? -18.336 -8.256 10.746 1.00 82.88 106 ALA A CA 1
ATOM 812 C C . ALA A 1 106 ? -19.842 -8.510 10.546 1.00 82.88 106 ALA A C 1
ATOM 814 O O . ALA A 1 106 ? -20.551 -8.828 11.497 1.00 82.88 106 ALA A O 1
ATOM 815 N N . THR A 1 107 ? -20.341 -8.459 9.305 1.00 83.50 107 THR A N 1
ATOM 816 C CA . THR A 1 107 ? -21.747 -8.776 8.982 1.00 83.50 107 THR A CA 1
ATOM 817 C C . THR A 1 107 ? -22.030 -10.279 8.877 1.00 83.50 107 THR A C 1
ATOM 819 O O . THR A 1 107 ? -23.173 -10.677 8.655 1.00 83.50 107 THR A O 1
ATOM 822 N N . GLY A 1 108 ? -21.011 -11.136 9.021 1.00 80.00 108 GLY A N 1
ATOM 823 C CA . GLY A 1 108 ? -21.139 -12.591 8.901 1.00 80.00 108 GLY A CA 1
ATOM 824 C C . GLY A 1 108 ? -21.375 -13.101 7.472 1.00 80.00 108 GLY A C 1
ATOM 825 O O . GLY A 1 108 ? -21.570 -14.302 7.277 1.00 80.00 108 GLY A O 1
ATOM 826 N N . GLU A 1 109 ? -21.327 -12.223 6.464 1.00 79.44 109 GLU A N 1
ATOM 827 C CA . GLU A 1 109 ? -21.429 -12.572 5.039 1.00 79.44 109 GLU A CA 1
ATOM 828 C C . GLU A 1 109 ? -20.243 -13.425 4.567 1.00 79.44 109 GLU A C 1
ATOM 830 O O . GLU A 1 109 ? -20.369 -14.257 3.662 1.00 79.44 109 GLU A O 1
ATOM 835 N N . LEU A 1 110 ? -19.081 -13.234 5.193 1.00 79.88 110 LEU A N 1
ATOM 836 C CA . LEU A 1 110 ? -17.856 -13.965 4.920 1.00 79.88 110 LEU A CA 1
ATOM 837 C C . LEU A 1 110 ? -17.434 -14.797 6.129 1.00 79.88 110 LEU A C 1
ATOM 839 O O . LEU A 1 110 ? -17.279 -14.310 7.241 1.00 79.88 110 LEU A O 1
ATOM 843 N N . THR A 1 111 ? -17.190 -16.086 5.900 1.00 78.25 111 THR A N 1
ATOM 844 C CA . THR A 1 111 ? -16.599 -16.986 6.898 1.00 78.25 111 THR A CA 1
ATOM 845 C C . THR A 1 111 ? -15.154 -17.290 6.519 1.00 78.25 111 THR A C 1
ATOM 847 O O . THR A 1 111 ? -14.865 -17.535 5.346 1.00 78.25 111 THR A O 1
ATOM 850 N N . ILE A 1 112 ? -14.257 -17.389 7.507 1.00 76.31 112 ILE A N 1
ATOM 851 C CA . ILE A 1 112 ? -12.822 -17.682 7.307 1.00 76.31 112 ILE A CA 1
ATOM 852 C C . ILE A 1 112 ? -12.599 -18.946 6.456 1.00 76.31 112 ILE A C 1
ATOM 854 O O . ILE A 1 112 ? -11.644 -19.010 5.694 1.00 76.31 112 ILE A O 1
ATOM 858 N N . LYS A 1 113 ? -13.512 -19.929 6.484 1.00 79.12 113 LYS A N 1
ATOM 859 C CA . LYS A 1 113 ? -13.446 -21.131 5.627 1.00 79.12 113 LYS A CA 1
ATOM 860 C C . LYS A 1 113 ? -13.464 -20.844 4.115 1.00 79.12 113 LYS A C 1
ATOM 862 O O . LYS A 1 113 ? -12.936 -21.653 3.360 1.00 79.12 113 LYS A O 1
ATOM 867 N N . ASN A 1 114 ? -14.014 -19.710 3.676 1.00 78.94 114 ASN A N 1
ATOM 868 C CA . ASN A 1 114 ? -14.168 -19.350 2.261 1.00 78.94 114 ASN A CA 1
ATOM 869 C C . ASN A 1 114 ? -13.113 -18.347 1.753 1.00 78.94 114 ASN A C 1
ATOM 871 O O . ASN A 1 114 ? -13.241 -17.845 0.634 1.00 78.94 114 ASN A O 1
ATOM 875 N N . TRP A 1 115 ? -12.056 -18.074 2.528 1.00 83.94 115 TRP A N 1
ATOM 876 C CA . TRP A 1 115 ? -11.031 -17.069 2.203 1.00 83.94 115 TRP A CA 1
ATOM 877 C C . TRP A 1 115 ? -10.400 -17.253 0.811 1.00 83.94 115 TRP A C 1
ATOM 879 O O . TRP A 1 115 ? -10.145 -16.284 0.102 1.00 83.94 115 TRP A O 1
ATOM 889 N N . PHE A 1 116 ? -10.216 -18.498 0.364 1.00 87.38 116 PHE A N 1
ATOM 890 C CA . PHE A 1 116 ? -9.619 -18.796 -0.939 1.00 87.38 116 PHE A CA 1
ATOM 891 C C . PHE A 1 116 ? -10.470 -18.308 -2.125 1.00 87.38 116 PHE A C 1
ATOM 893 O O . PHE A 1 116 ? -9.930 -17.868 -3.141 1.00 87.38 116 PHE A O 1
ATOM 900 N N . ASN A 1 117 ? -11.801 -18.339 -2.000 1.00 85.81 117 ASN A N 1
ATOM 901 C CA . ASN A 1 117 ? -12.697 -17.818 -3.037 1.00 85.81 117 ASN A CA 1
ATOM 902 C C . ASN A 1 117 ? -12.636 -16.287 -3.111 1.00 85.81 117 ASN A C 1
ATOM 904 O O . ASN A 1 117 ? -12.726 -15.731 -4.205 1.00 85.81 117 ASN A O 1
ATOM 908 N N . VAL A 1 118 ? -12.425 -15.620 -1.971 1.00 85.81 118 VAL A N 1
ATOM 909 C CA . VAL A 1 118 ? -12.201 -14.168 -1.911 1.00 85.81 118 VAL A CA 1
ATOM 910 C C . VAL A 1 118 ? -10.905 -13.807 -2.622 1.00 85.81 118 VAL A C 1
ATOM 912 O O . VAL A 1 118 ? -10.926 -12.986 -3.531 1.00 85.81 118 VAL A O 1
ATOM 915 N N . VAL A 1 119 ? -9.802 -14.493 -2.302 1.00 87.88 119 VAL A N 1
ATOM 916 C CA . VAL A 1 119 ? -8.498 -14.255 -2.943 1.00 87.88 119 VAL A CA 1
ATOM 917 C C . VAL A 1 119 ? -8.583 -14.411 -4.460 1.00 87.88 119 VAL A C 1
ATOM 919 O O . VAL A 1 119 ? -8.077 -13.565 -5.190 1.00 87.88 119 VAL A O 1
ATOM 922 N N . LYS A 1 120 ? -9.263 -15.449 -4.962 1.00 90.44 120 LYS A N 1
ATOM 923 C CA . LYS A 1 120 ? -9.468 -15.621 -6.410 1.00 90.44 120 LYS A CA 1
ATOM 924 C C . LYS A 1 120 ? -10.235 -14.463 -7.044 1.00 90.44 120 LYS A C 1
ATOM 926 O O . LYS A 1 120 ? -9.884 -14.036 -8.142 1.00 90.44 120 LYS A O 1
ATOM 931 N N . LYS A 1 121 ? -11.288 -13.981 -6.379 1.00 86.69 121 LYS A N 1
ATOM 932 C CA . LYS A 1 121 ? -12.111 -12.871 -6.867 1.00 86.69 121 LYS A CA 1
ATOM 933 C C . LYS A 1 121 ? -11.303 -11.572 -6.913 1.00 86.69 121 LYS A C 1
ATOM 935 O O . LYS A 1 121 ? -11.288 -10.916 -7.949 1.00 86.69 121 LYS A O 1
ATOM 940 N N . GLU A 1 122 ? -10.579 -11.258 -5.842 1.00 87.62 122 GLU A N 1
ATOM 941 C CA . GLU A 1 122 ? -9.711 -10.077 -5.755 1.00 87.62 122 GLU A CA 1
ATOM 942 C C . GLU A 1 122 ? -8.562 -10.132 -6.771 1.00 87.62 122 GLU A C 1
ATOM 944 O O . GLU A 1 122 ? -8.248 -9.131 -7.406 1.00 87.62 122 GLU A O 1
ATOM 949 N N . LEU A 1 123 ? -7.986 -11.313 -7.014 1.00 88.62 123 LEU A N 1
ATOM 950 C CA . LEU A 1 123 ? -6.944 -11.506 -8.025 1.00 88.62 123 LEU A CA 1
ATOM 951 C C . LEU A 1 123 ? -7.463 -11.238 -9.448 1.00 88.62 123 LEU A C 1
ATOM 953 O O . LEU A 1 123 ? -6.760 -10.643 -10.264 1.00 88.62 123 LEU A O 1
ATOM 957 N N . LEU A 1 124 ? -8.704 -11.634 -9.746 1.00 89.50 124 LEU A N 1
ATOM 958 C CA . LEU A 1 124 ? -9.344 -11.360 -11.035 1.00 89.50 124 LEU A CA 1
ATOM 959 C C . LEU A 1 124 ? -9.642 -9.864 -11.205 1.00 89.50 124 LEU A C 1
ATOM 961 O O . LEU A 1 124 ? -9.341 -9.298 -12.255 1.00 89.50 124 LEU A O 1
ATOM 965 N N . ILE A 1 125 ? -10.163 -9.210 -10.163 1.00 85.25 125 ILE A N 1
ATOM 966 C CA . ILE A 1 125 ? -10.390 -7.756 -10.148 1.00 85.25 125 ILE A CA 1
ATOM 967 C C . ILE A 1 125 ? -9.061 -7.008 -10.331 1.00 85.25 125 ILE A C 1
ATOM 969 O O . ILE A 1 125 ? -8.968 -6.114 -11.171 1.00 85.25 125 ILE A O 1
ATOM 973 N N . GLY A 1 126 ? -8.009 -7.425 -9.622 1.00 84.06 126 GLY A N 1
ATOM 974 C CA . GLY A 1 126 ? -6.665 -6.864 -9.745 1.00 84.06 126 GLY A CA 1
ATOM 975 C C . GLY A 1 126 ? -6.096 -6.991 -11.159 1.00 84.06 126 GLY A C 1
ATOM 976 O O . GLY A 1 126 ? -5.534 -6.028 -11.678 1.00 84.06 126 GLY A O 1
ATOM 977 N N . MET A 1 127 ? -6.305 -8.129 -11.834 1.00 86.69 127 MET A N 1
ATOM 978 C CA . MET A 1 127 ? -5.932 -8.275 -13.247 1.00 86.69 127 MET A CA 1
ATOM 979 C C . MET A 1 127 ? -6.696 -7.306 -14.153 1.00 86.69 127 MET A C 1
ATOM 981 O O . MET A 1 127 ? -6.088 -6.690 -15.026 1.00 86.69 127 MET A O 1
ATOM 985 N N . MET A 1 128 ? -8.006 -7.140 -13.951 1.00 85.12 128 MET A N 1
ATOM 986 C CA . MET A 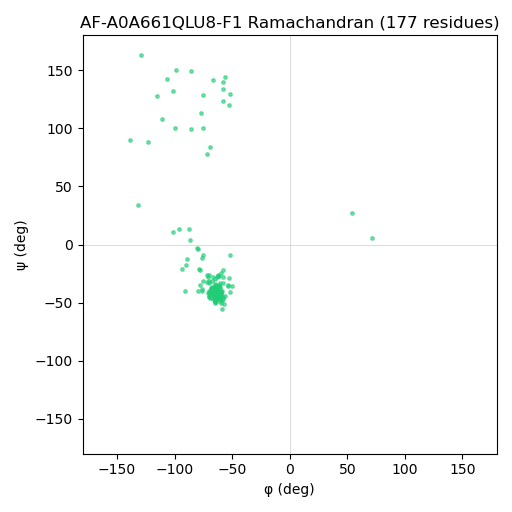1 128 ? -8.811 -6.207 -14.748 1.00 85.12 128 MET A CA 1
ATOM 987 C C . MET A 1 128 ? -8.335 -4.761 -14.574 1.00 85.12 128 MET A C 1
ATOM 989 O O . MET A 1 128 ? -8.146 -4.056 -15.565 1.00 85.12 128 MET A O 1
ATOM 993 N N . ILE A 1 129 ? -8.078 -4.339 -13.333 1.00 80.81 129 ILE A N 1
ATOM 994 C CA . ILE A 1 129 ? -7.534 -3.008 -13.031 1.00 80.81 129 ILE A CA 1
ATOM 995 C C . ILE A 1 129 ? -6.144 -2.848 -13.659 1.00 80.81 129 ILE A C 1
ATOM 997 O O . ILE A 1 129 ? -5.877 -1.834 -14.300 1.00 80.81 129 ILE A O 1
ATOM 1001 N N . GLY A 1 130 ? -5.281 -3.863 -13.551 1.00 80.69 130 GLY A N 1
ATOM 1002 C CA . GLY A 1 130 ? -3.947 -3.859 -14.153 1.00 80.69 130 GLY A CA 1
ATOM 1003 C C . GLY A 1 130 ? -3.973 -3.702 -15.677 1.00 80.69 130 GLY A C 1
ATOM 1004 O O . GLY A 1 130 ? -3.200 -2.916 -16.223 1.00 80.69 130 GLY A O 1
ATOM 1005 N N . ILE A 1 131 ? -4.895 -4.382 -16.365 1.00 85.69 131 ILE A N 1
ATOM 1006 C CA . ILE A 1 131 ? -5.084 -4.249 -17.819 1.00 85.69 131 ILE A CA 1
ATOM 1007 C C . ILE A 1 131 ? -5.522 -2.827 -18.181 1.00 85.69 131 ILE A C 1
ATOM 1009 O O . ILE A 1 131 ? -4.979 -2.241 -19.116 1.00 85.69 131 ILE A O 1
ATOM 1013 N N . ILE A 1 132 ? -6.474 -2.257 -17.439 1.00 82.94 132 ILE A N 1
ATOM 1014 C CA . ILE A 1 132 ? -6.975 -0.900 -17.687 1.00 82.94 132 ILE A CA 1
ATOM 1015 C C . ILE A 1 132 ? -5.865 0.134 -17.461 1.00 82.94 132 ILE A C 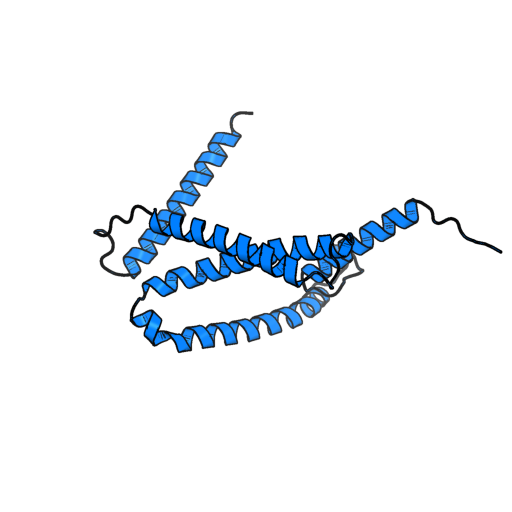1
ATOM 1017 O O . ILE A 1 132 ? -5.648 0.988 -18.317 1.00 82.94 132 ILE A O 1
ATOM 1021 N N . LEU A 1 133 ? -5.116 0.037 -16.358 1.00 72.00 133 LEU A N 1
ATOM 1022 C CA . LEU A 1 133 ? -3.990 0.932 -16.072 1.00 72.00 133 LEU A CA 1
ATOM 1023 C C . LEU A 1 133 ? -2.886 0.808 -17.126 1.00 72.00 133 LEU A C 1
ATOM 1025 O O . LEU A 1 133 ? -2.398 1.821 -17.625 1.00 72.00 133 LEU A O 1
ATOM 1029 N N . GLY A 1 134 ? -2.537 -0.420 -17.519 1.00 77.12 134 GLY A N 1
ATOM 1030 C CA . GLY A 1 134 ? -1.587 -0.670 -18.601 1.00 77.12 134 GLY A CA 1
ATOM 1031 C C . GLY A 1 134 ? -2.048 -0.065 -19.927 1.00 77.12 134 GLY A C 1
ATOM 1032 O O . GLY A 1 134 ? -1.253 0.556 -20.631 1.00 77.12 134 GLY A O 1
ATOM 1033 N N . PHE A 1 135 ? -3.342 -0.167 -20.239 1.00 80.56 135 PHE A N 1
ATOM 1034 C CA . PHE A 1 135 ? -3.928 0.460 -21.419 1.00 80.56 135 PHE A CA 1
ATOM 1035 C C . PHE A 1 135 ? -3.869 1.991 -21.352 1.00 80.56 135 PHE A C 1
ATOM 1037 O O . PHE A 1 135 ? -3.484 2.611 -22.335 1.00 80.56 135 PHE A O 1
ATOM 1044 N N . PHE A 1 136 ? -4.176 2.617 -20.211 1.00 74.88 136 PHE A N 1
ATOM 1045 C CA . PHE A 1 136 ? -4.066 4.074 -20.042 1.00 74.88 136 PHE A CA 1
ATOM 1046 C C . PHE A 1 136 ? -2.630 4.581 -20.192 1.00 74.88 136 PHE A C 1
ATOM 1048 O O . PHE A 1 136 ? -2.397 5.602 -20.840 1.00 74.88 136 PHE A O 1
ATOM 1055 N N . LEU A 1 137 ? -1.665 3.853 -19.628 1.00 68.56 137 LEU A N 1
ATOM 1056 C CA . LEU A 1 137 ? -0.243 4.163 -19.762 1.00 68.56 137 LEU A CA 1
ATOM 1057 C C . LEU A 1 137 ? 0.229 4.019 -21.216 1.00 68.56 137 LEU A C 1
ATOM 1059 O O . LEU A 1 137 ? 1.000 4.850 -21.688 1.00 68.56 137 LEU A O 1
ATOM 1063 N N . ALA A 1 138 ? -0.274 3.016 -21.942 1.00 71.75 138 ALA A N 1
ATOM 1064 C CA . ALA A 1 138 ? 0.024 2.806 -23.359 1.00 71.75 138 ALA A CA 1
ATOM 1065 C C . ALA A 1 138 ? -0.708 3.786 -24.294 1.00 71.75 138 ALA A C 1
ATOM 1067 O O . ALA A 1 138 ? -0.185 4.133 -25.350 1.00 71.75 138 ALA A O 1
ATOM 1068 N N . TRP A 1 139 ? -1.912 4.234 -23.922 1.00 72.75 139 TRP A N 1
ATOM 1069 C CA . TRP A 1 139 ? -2.727 5.180 -24.691 1.00 72.75 139 TRP A CA 1
ATOM 1070 C C . TRP A 1 139 ? -2.224 6.620 -24.582 1.00 72.75 139 TRP A C 1
ATOM 1072 O O . TRP A 1 139 ? -2.660 7.484 -25.346 1.00 72.75 139 TRP A O 1
ATOM 1082 N N . ARG A 1 140 ? -1.292 6.896 -23.660 1.00 62.12 140 ARG A N 1
ATOM 1083 C CA . ARG A 1 140 ? -0.642 8.200 -23.566 1.00 62.12 140 ARG A CA 1
ATOM 1084 C C . ARG A 1 140 ? -0.075 8.568 -24.947 1.00 62.12 140 ARG A C 1
ATOM 1086 O O . ARG A 1 140 ? 0.766 7.828 -25.457 1.00 62.12 140 ARG A O 1
ATOM 1093 N N . PRO A 1 141 ? -0.509 9.691 -25.555 1.00 55.03 141 PRO A N 1
ATOM 1094 C CA . PRO A 1 141 ? 0.064 10.181 -26.799 1.00 55.03 141 PRO A CA 1
ATOM 1095 C C . PRO A 1 141 ? 1.480 10.671 -26.498 1.00 55.03 141 PRO A C 1
ATOM 1097 O O . PRO A 1 141 ? 1.717 11.837 -26.191 1.00 55.03 141 PRO A O 1
ATOM 1100 N N . ASP A 1 142 ? 2.417 9.732 -26.500 1.00 57.16 142 ASP A N 1
ATOM 1101 C CA . ASP A 1 142 ? 3.830 9.991 -26.332 1.00 57.16 142 ASP A CA 1
ATOM 1102 C C . ASP A 1 142 ? 4.344 10.571 -27.646 1.00 57.16 142 ASP A C 1
ATOM 1104 O O . ASP A 1 142 ? 4.566 9.860 -28.632 1.00 57.16 142 ASP A O 1
ATOM 1108 N N . ASN A 1 143 ? 4.486 11.896 -27.690 1.00 52.44 143 ASN A N 1
ATOM 1109 C CA . ASN A 1 143 ? 5.238 12.546 -28.748 1.00 52.44 143 ASN A CA 1
ATOM 1110 C C . ASN A 1 143 ? 6.721 12.244 -28.493 1.00 52.44 143 ASN A C 1
ATOM 1112 O O . ASN A 1 143 ? 7.460 13.074 -27.968 1.00 52.44 143 ASN A O 1
ATOM 1116 N N . ARG A 1 144 ? 7.125 11.020 -28.853 1.00 55.94 144 ARG A N 1
ATOM 1117 C CA . ARG A 1 144 ? 8.422 10.366 -28.597 1.00 55.94 144 ARG A CA 1
ATOM 1118 C C . ARG A 1 144 ? 9.654 11.188 -29.020 1.00 55.94 144 ARG A C 1
ATOM 1120 O O . ARG A 1 144 ? 10.781 10.821 -28.718 1.00 55.94 144 ARG A O 1
ATOM 1127 N N . ASN A 1 145 ? 9.437 12.292 -29.731 1.00 55.59 145 ASN A N 1
ATOM 1128 C CA . ASN A 1 145 ? 10.453 13.198 -30.256 1.00 55.59 145 ASN A CA 1
ATOM 1129 C C . ASN A 1 145 ? 10.833 14.334 -29.282 1.00 55.59 145 ASN A C 1
ATOM 1131 O O . ASN A 1 145 ? 11.818 15.023 -29.539 1.00 55.59 145 ASN A O 1
ATOM 1135 N N . ASP A 1 146 ? 10.066 14.551 -28.206 1.00 55.44 146 ASP A N 1
ATOM 1136 C CA . ASP A 1 146 ? 10.288 15.651 -27.247 1.00 55.44 146 ASP A CA 1
ATOM 1137 C C . ASP A 1 146 ? 11.149 15.235 -26.038 1.00 55.44 146 ASP A C 1
ATOM 1139 O O . ASP A 1 146 ? 11.775 16.066 -25.390 1.00 55.44 146 ASP A O 1
ATOM 1143 N N . CYS A 1 147 ? 11.236 13.933 -25.751 1.00 57.09 147 CYS A N 1
ATOM 1144 C CA . CYS A 1 147 ? 12.028 13.406 -24.640 1.00 57.09 147 CYS A CA 1
ATOM 1145 C C . CYS A 1 147 ? 13.368 12.871 -25.158 1.00 57.09 147 CYS A C 1
ATOM 1147 O O . CYS A 1 147 ? 13.423 11.765 -25.696 1.00 57.09 147 CYS A O 1
ATOM 1149 N N . ARG A 1 148 ? 14.449 13.649 -25.010 1.00 64.62 148 ARG A N 1
ATOM 1150 C CA . ARG A 1 148 ? 15.812 13.183 -25.335 1.00 64.62 148 ARG A CA 1
ATOM 1151 C C . ARG A 1 148 ? 16.393 12.317 -24.233 1.00 64.62 148 ARG A C 1
ATOM 1153 O O . ARG A 1 148 ? 16.994 11.294 -24.535 1.00 64.62 148 ARG A O 1
ATOM 1160 N N . ASP A 1 149 ? 16.140 12.703 -22.987 1.00 62.44 149 ASP A N 1
ATOM 1161 C CA . ASP A 1 149 ? 16.587 11.990 -21.800 1.00 62.44 149 ASP A CA 1
ATOM 1162 C C . ASP A 1 149 ? 15.430 11.749 -20.825 1.00 62.44 149 ASP A C 1
ATOM 1164 O O . ASP A 1 149 ? 14.367 12.372 -20.867 1.00 62.44 149 ASP A O 1
ATOM 1168 N N . VAL A 1 150 ? 15.644 10.823 -19.897 1.00 60.31 150 VAL A N 1
ATOM 1169 C CA . VAL A 1 150 ? 14.629 10.385 -18.930 1.00 60.31 150 VAL A CA 1
ATOM 1170 C C . VAL A 1 150 ? 14.197 11.521 -17.995 1.00 60.31 150 VAL A C 1
ATOM 1172 O O . VAL A 1 150 ? 13.051 11.550 -17.558 1.00 60.31 150 VAL A O 1
ATOM 1175 N N . TYR A 1 151 ? 15.076 12.493 -17.741 1.00 63.47 151 TYR A N 1
ATOM 1176 C CA . TYR A 1 151 ? 14.762 13.685 -16.949 1.00 63.47 151 TYR A CA 1
ATOM 1177 C C . TYR A 1 151 ? 13.744 14.602 -17.653 1.00 63.47 151 TYR A C 1
ATOM 1179 O O . TYR A 1 151 ? 12.834 15.122 -17.005 1.00 63.47 151 TYR A O 1
ATOM 1187 N N . ASP A 1 152 ? 13.834 14.728 -18.982 1.00 69.44 152 ASP A N 1
ATOM 1188 C CA . ASP A 1 152 ? 12.838 15.445 -19.789 1.00 69.44 152 ASP A CA 1
ATOM 1189 C C . ASP A 1 152 ? 11.506 14.697 -19.785 1.00 69.44 152 ASP A C 1
ATOM 1191 O O . ASP A 1 152 ? 10.448 15.312 -19.663 1.00 69.44 152 ASP A O 1
ATOM 1195 N N . CYS A 1 153 ? 11.550 13.362 -19.821 1.00 65.25 153 CYS A N 1
ATOM 1196 C CA . CYS A 1 153 ? 10.353 12.533 -19.719 1.00 65.25 153 CYS A CA 1
ATOM 1197 C C . CYS A 1 153 ? 9.695 12.648 -18.335 1.00 65.25 153 CYS A C 1
ATOM 1199 O O . CYS A 1 153 ? 8.481 12.805 -18.257 1.00 65.25 153 CYS A O 1
ATOM 1201 N N . TYR A 1 154 ? 10.476 12.680 -17.248 1.00 63.25 154 TYR A N 1
ATOM 1202 C CA . TYR A 1 154 ? 9.981 12.928 -15.887 1.00 63.25 154 TYR A CA 1
ATOM 1203 C C . TYR A 1 154 ? 9.299 14.293 -15.764 1.00 63.25 154 TYR A C 1
ATOM 1205 O O . TYR A 1 154 ? 8.160 14.379 -15.305 1.00 63.25 154 TYR A O 1
ATOM 1213 N N . ASN A 1 155 ? 9.962 15.360 -16.217 1.00 64.88 155 ASN A N 1
ATOM 1214 C CA . ASN A 1 155 ? 9.401 16.709 -16.174 1.00 64.88 155 ASN A CA 1
ATOM 1215 C C . ASN A 1 155 ? 8.184 16.857 -17.096 1.00 64.88 155 ASN A C 1
ATOM 1217 O O . ASN A 1 155 ? 7.210 17.508 -16.727 1.00 64.88 155 ASN A O 1
ATOM 1221 N N . SER A 1 156 ? 8.196 16.231 -18.274 1.00 65.00 156 SER A N 1
ATOM 1222 C CA . SER A 1 156 ? 7.058 16.215 -19.198 1.00 65.00 156 SER A CA 1
ATOM 1223 C C . SER A 1 156 ? 5.878 15.410 -18.640 1.00 65.00 156 SER A C 1
ATOM 1225 O O . SER A 1 156 ? 4.725 15.825 -18.771 1.00 65.00 156 SER A O 1
ATOM 1227 N N . LEU A 1 157 ? 6.138 14.297 -17.943 1.00 63.66 157 LEU A N 1
ATOM 1228 C CA . LEU A 1 157 ? 5.124 13.519 -17.228 1.00 63.66 157 LEU A CA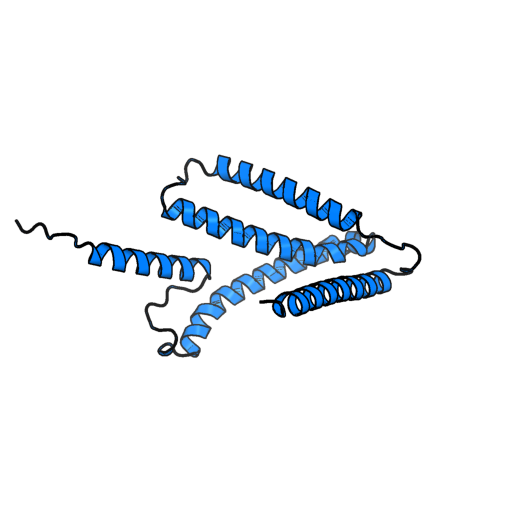 1
ATOM 1229 C C . LEU A 1 157 ? 4.520 14.344 -16.088 1.00 63.66 157 LEU A C 1
ATOM 1231 O O . LEU A 1 157 ? 3.301 14.471 -16.022 1.00 63.66 157 LEU A O 1
ATOM 1235 N N . GLY A 1 158 ? 5.356 14.971 -15.255 1.00 62.97 158 GLY A N 1
ATOM 1236 C CA . GLY A 1 158 ? 4.922 15.866 -14.182 1.00 62.97 158 GLY A CA 1
ATOM 1237 C C . GLY A 1 158 ? 4.093 17.041 -14.703 1.00 62.97 158 GLY A C 1
ATOM 1238 O O . GLY A 1 158 ? 3.009 17.307 -14.191 1.00 62.97 158 GLY A O 1
ATOM 1239 N N . ASN A 1 159 ? 4.531 17.679 -15.791 1.00 65.81 159 ASN A N 1
ATOM 1240 C CA . ASN A 1 159 ? 3.789 18.757 -16.447 1.00 65.81 159 ASN A CA 1
ATOM 1241 C C . ASN A 1 159 ? 2.474 18.273 -17.059 1.00 65.81 159 ASN A C 1
ATOM 1243 O O . ASN A 1 159 ? 1.471 18.973 -16.993 1.00 65.81 159 ASN A O 1
ATOM 1247 N N . SER A 1 160 ? 2.446 17.085 -17.659 1.00 66.19 160 SER A N 1
ATOM 1248 C CA . SER A 1 160 ? 1.255 16.551 -18.317 1.00 66.19 160 SER A CA 1
ATOM 1249 C C . SER A 1 160 ? 0.218 16.037 -17.318 1.00 66.19 160 SER A C 1
ATOM 1251 O O . SER A 1 160 ? -0.969 16.283 -17.516 1.00 66.19 160 SER A O 1
ATOM 1253 N N . VAL A 1 161 ? 0.649 15.397 -16.228 1.00 64.81 161 VAL A N 1
ATOM 1254 C CA . VAL A 1 161 ? -0.212 15.049 -15.089 1.00 64.81 161 VAL A CA 1
ATOM 1255 C C . VAL A 1 161 ? -0.699 16.323 -14.403 1.00 64.81 161 VAL A C 1
ATOM 1257 O O . VAL A 1 161 ? -1.893 16.457 -14.168 1.00 64.81 161 VAL A O 1
ATOM 1260 N N . GLY A 1 162 ? 0.178 17.306 -14.175 1.00 63.44 162 GLY A N 1
ATOM 1261 C CA . GLY A 1 162 ? -0.200 18.615 -13.638 1.00 63.44 162 GLY A CA 1
ATOM 1262 C C . GLY A 1 162 ? -1.223 19.340 -14.516 1.00 63.44 162 GLY A C 1
ATOM 1263 O O . GLY A 1 162 ? -2.190 19.894 -14.003 1.00 63.44 162 GLY A O 1
ATOM 1264 N N . LYS A 1 163 ? -1.074 19.266 -15.843 1.00 67.75 163 LYS A N 1
ATOM 1265 C CA . LYS A 1 163 ? -2.022 19.831 -16.812 1.00 67.75 163 LYS A CA 1
ATOM 1266 C C . LYS A 1 163 ? -3.347 19.069 -16.837 1.00 67.75 163 LYS A C 1
ATOM 1268 O O . LYS A 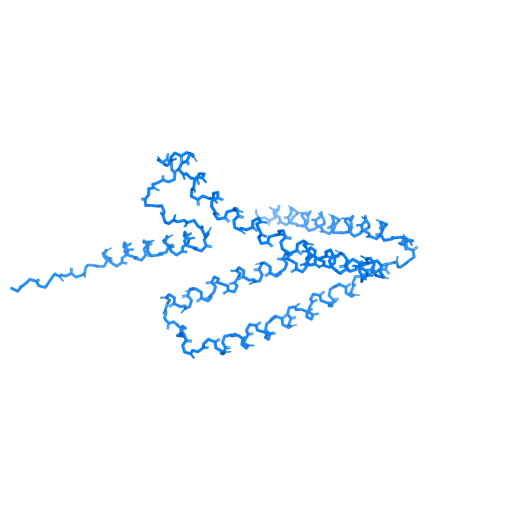1 163 ? -4.392 19.700 -16.886 1.00 67.75 163 LYS A O 1
ATOM 1273 N N . PHE A 1 164 ? -3.320 17.740 -16.738 1.00 67.94 164 PHE A N 1
ATOM 1274 C CA . PHE A 1 164 ? -4.527 16.919 -16.611 1.00 67.94 164 PHE A CA 1
ATOM 1275 C C . PHE A 1 164 ? -5.283 17.215 -15.309 1.00 67.94 164 PHE A C 1
ATOM 1277 O O . PHE A 1 164 ? -6.497 17.390 -15.334 1.00 67.94 164 PHE A O 1
ATOM 1284 N N . ILE A 1 165 ? -4.573 17.326 -14.183 1.00 63.66 165 ILE A N 1
ATOM 1285 C CA . ILE A 1 165 ? -5.156 17.716 -12.895 1.00 63.66 165 ILE A CA 1
ATOM 1286 C C . ILE A 1 165 ? -5.742 19.126 -13.001 1.00 63.66 165 ILE A C 1
ATOM 1288 O O . ILE A 1 165 ? -6.887 19.322 -12.613 1.00 63.66 165 ILE A O 1
ATOM 1292 N N . ALA A 1 166 ? -5.014 20.088 -13.574 1.00 65.75 166 ALA A N 1
ATOM 1293 C CA . ALA A 1 166 ? -5.503 21.451 -13.767 1.00 65.75 166 ALA A CA 1
ATOM 1294 C C . ALA A 1 166 ? -6.743 21.512 -14.678 1.00 65.75 166 ALA A C 1
ATOM 1296 O O . ALA A 1 166 ? -7.693 22.225 -14.362 1.00 65.75 166 ALA A O 1
ATOM 1297 N N . ASP A 1 167 ? -6.781 20.736 -15.764 1.00 72.94 167 ASP A N 1
ATOM 1298 C CA . ASP A 1 167 ? -7.944 20.635 -16.654 1.00 72.94 167 ASP A CA 1
ATOM 1299 C C . ASP A 1 167 ? -9.143 19.980 -15.955 1.00 72.94 167 ASP A C 1
ATOM 1301 O O . ASP A 1 167 ? -10.274 20.449 -16.097 1.00 72.94 167 ASP A O 1
ATOM 1305 N N . CYS A 1 168 ? -8.916 18.929 -15.162 1.00 63.97 168 CYS A N 1
ATOM 1306 C CA . CYS A 1 168 ? -9.954 18.303 -14.344 1.00 63.97 168 CYS A CA 1
ATOM 1307 C C . CYS A 1 168 ? -10.494 19.265 -13.277 1.00 63.97 168 CYS A C 1
ATOM 1309 O O . CYS A 1 168 ? -11.708 19.407 -13.149 1.00 63.97 168 CYS A O 1
ATOM 1311 N N . VAL A 1 169 ? -9.621 19.969 -12.552 1.00 70.69 169 VAL A N 1
ATOM 1312 C CA . VAL A 1 169 ? -10.005 20.963 -11.535 1.00 70.69 169 VAL A CA 1
ATOM 1313 C C . VAL A 1 169 ? -10.790 22.111 -12.168 1.00 70.69 169 VAL A C 1
ATOM 1315 O O . VAL A 1 169 ? -11.864 22.453 -11.675 1.00 70.69 169 VAL A O 1
ATOM 1318 N N . ASN A 1 170 ? -10.331 22.642 -13.305 1.00 72.50 170 ASN A N 1
ATOM 1319 C CA . ASN A 1 170 ? -11.056 23.678 -14.041 1.00 72.50 170 ASN A CA 1
ATOM 1320 C C . ASN A 1 170 ? -12.434 23.188 -14.503 1.00 72.50 170 ASN A C 1
ATOM 1322 O O . ASN A 1 170 ? -13.419 23.910 -14.363 1.00 72.50 170 ASN A O 1
ATOM 1326 N N . LYS A 1 171 ? -12.551 21.950 -15.000 1.00 72.19 171 LYS A N 1
ATOM 1327 C CA . LYS A 1 171 ? -13.855 21.375 -15.370 1.00 72.19 171 LYS A CA 1
ATOM 1328 C C . LYS A 1 171 ? -14.793 21.195 -14.174 1.00 72.19 171 LYS A C 1
ATOM 1330 O O . LYS A 1 171 ? -15.990 21.418 -14.329 1.00 72.19 171 LYS A O 1
ATOM 1335 N N . ILE A 1 172 ? -14.278 20.842 -12.995 1.00 64.62 172 ILE A N 1
ATOM 1336 C CA . ILE A 1 172 ? -15.078 20.726 -11.764 1.00 64.62 172 ILE A CA 1
ATOM 1337 C C . ILE A 1 172 ? -15.550 22.109 -11.283 1.00 64.62 172 ILE A C 1
ATOM 1339 O O . ILE A 1 172 ? -16.724 22.271 -10.952 1.00 64.62 172 ILE A O 1
ATOM 1343 N N . GLN A 1 173 ? -14.682 23.127 -11.303 1.00 56.59 173 GLN A N 1
ATOM 1344 C CA . GLN A 1 173 ? -15.053 24.495 -10.912 1.00 56.59 173 GLN A CA 1
ATOM 1345 C C . GLN A 1 173 ? -16.069 25.126 -11.873 1.00 56.59 173 GLN A C 1
ATOM 1347 O O . GLN A 1 173 ? -16.990 25.805 -11.424 1.00 56.59 173 GLN A O 1
ATOM 1352 N N . ILE A 1 174 ? -15.959 24.860 -13.177 1.00 59.09 174 ILE A N 1
ATOM 1353 C CA . ILE A 1 174 ? -16.931 25.327 -14.177 1.00 59.09 174 ILE A CA 1
ATOM 1354 C C . ILE A 1 174 ? -18.264 24.561 -14.057 1.00 59.09 174 ILE A C 1
ATOM 1356 O O . ILE A 1 174 ? -19.323 25.149 -14.258 1.00 59.09 174 ILE A O 1
ATOM 1360 N N . GLY A 1 175 ? -18.244 23.281 -13.665 1.00 52.84 175 GLY A N 1
ATOM 1361 C CA . GLY A 1 175 ? -19.456 22.488 -13.419 1.00 52.84 175 GLY A CA 1
ATOM 1362 C C . GLY A 1 175 ? -20.236 22.885 -12.155 1.00 52.84 175 GLY A C 1
ATOM 1363 O O . GLY A 1 175 ? -21.456 22.748 -12.127 1.00 52.84 175 GLY A O 1
ATOM 1364 N N . SER A 1 176 ? -19.568 23.436 -11.135 1.00 48.78 176 SER A N 1
ATOM 1365 C CA . SER A 1 176 ? -20.194 23.876 -9.873 1.00 48.78 176 SER A CA 1
ATOM 1366 C C . SER A 1 176 ? -20.894 25.246 -9.951 1.00 48.78 176 SER A C 1
ATOM 1368 O O . SER A 1 176 ? -21.488 25.672 -8.965 1.00 48.78 176 SER A O 1
ATOM 1370 N N . GLY A 1 177 ? -20.824 25.952 -11.085 1.00 47.00 177 GLY A N 1
ATOM 1371 C CA . GLY A 1 177 ? -21.460 27.263 -11.292 1.00 47.00 177 GLY A CA 1
ATOM 1372 C C . GLY A 1 177 ? -22.830 27.216 -11.979 1.00 47.00 177 GLY A C 1
ATOM 1373 O O . GLY A 1 177 ? -23.288 28.245 -12.469 1.00 47.00 177 GLY A O 1
ATOM 1374 N N . SER A 1 178 ? -23.456 26.037 -12.083 1.00 47.06 178 SER A N 1
ATOM 1375 C CA . SER A 1 178 ? -24.715 25.849 -12.823 1.00 47.06 178 SER A CA 1
ATOM 1376 C C . SER A 1 178 ? -25.801 25.074 -12.070 1.00 47.06 178 SER A C 1
ATOM 1378 O O . SER A 1 178 ? -26.590 24.379 -12.703 1.00 47.06 178 SER A O 1
ATOM 1380 N N . HIS A 1 179 ? -25.880 25.235 -10.746 1.00 40.06 179 HIS A N 1
ATOM 1381 C CA . HIS A 1 179 ? -27.094 24.980 -9.961 1.00 40.06 179 HIS A CA 1
ATOM 1382 C C . HIS A 1 179 ? -27.204 25.951 -8.789 1.00 40.06 179 HIS A C 1
ATOM 1384 O O . HIS A 1 179 ? -26.168 26.190 -8.131 1.00 40.06 179 HIS A O 1
#

Sequence (179 aa):
MLLGIVTVDDILDVSEEEVNEDFQKASAISPIEESYYSISATMLYKKRIGWLLILLITDFLSSGIIAYFENAIKAVIALAFFIPVLIDSGGNIAAQSSTLIIRALATGELTIKNWFNVVKKELLIGMMIGIILGFFLAWRPDNRNDCRDVYDCYNSLGNSVGKFIADCVNKIQIGSGSH

pLDDT: mean 74.29, std 13.64, range [33.25, 95.25]

Secondary structure (DSSP, 8-state):
-------HHHHHHHHHHHHHHHHHHHTTPPP--S-TTTS-HHHHHHHHHHHHHHHHHHHHHHHHHHHHTHHHHHH-TTHHHHHHHHHHHHHHHHHHHHHHHHHHHHTTSS-GGGHHHHHHHHHHHHHHHHHHHHHHHHHS---TTS-SSHHHHHHHHHHHHHHHHHHHHHHHHHHTT--

Radius of gyration: 23.81 Å; Cα contacts (8 Å, |Δi|>4): 33; chains: 1; bounding box: 57×48×68 Å